Protein AF-A0A3M0IV70-F1 (afdb_monomer_lite)

pLDDT: mean 71.01, std 16.96, range [32.84, 95.19]

Organism: NCBI:txid333673

Structure (mmCIF, N/CA/C/O backbone):
data_AF-A0A3M0IV70-F1
#
_entry.id   AF-A0A3M0IV70-F1
#
loop_
_atom_site.group_PDB
_atom_site.id
_atom_site.type_symbol
_atom_site.label_atom_id
_atom_site.label_alt_id
_atom_site.label_comp_id
_atom_site.label_asym_id
_atom_site.label_entity_id
_atom_site.label_seq_id
_atom_site.pdbx_PDB_ins_code
_atom_site.Cartn_x
_atom_site.Cartn_y
_atom_site.Cartn_z
_atom_site.occupancy
_atom_site.B_iso_or_equiv
_atom_site.auth_seq_id
_atom_site.auth_comp_id
_atom_site.auth_asym_id
_atom_site.auth_atom_id
_atom_site.pdbx_PDB_model_num
ATOM 1 N N . MET A 1 1 ? 8.607 10.324 28.808 1.00 65.94 1 MET A N 1
ATOM 2 C CA . MET A 1 1 ? 7.235 10.851 28.638 1.00 65.94 1 MET A CA 1
ATOM 3 C C . MET A 1 1 ? 7.174 12.005 27.648 1.00 65.94 1 MET A C 1
ATOM 5 O O . MET A 1 1 ? 6.382 11.914 26.729 1.00 65.94 1 MET A O 1
ATOM 9 N N . GLU A 1 2 ? 8.006 13.044 27.761 1.00 56.75 2 GLU A N 1
ATOM 10 C CA . GLU A 1 2 ? 7.911 14.242 26.902 1.00 56.75 2 GLU A CA 1
ATOM 11 C C . GLU A 1 2 ? 7.963 13.966 25.382 1.00 56.75 2 GLU A C 1
ATOM 13 O O . GLU A 1 2 ? 7.138 14.488 24.640 1.00 56.75 2 GLU A O 1
ATOM 18 N N . ALA A 1 3 ? 8.868 13.098 24.915 1.00 62.06 3 ALA A N 1
ATOM 19 C CA . ALA A 1 3 ? 8.944 12.717 23.499 1.00 62.06 3 ALA A CA 1
ATOM 20 C C . ALA A 1 3 ? 7.666 12.007 23.009 1.00 62.06 3 ALA A C 1
ATOM 22 O O . ALA A 1 3 ? 7.106 12.380 21.984 1.00 62.06 3 ALA A O 1
ATOM 23 N N . LEU A 1 4 ? 7.145 11.053 23.788 1.00 63.34 4 LEU A N 1
ATOM 24 C CA . LEU A 1 4 ? 5.886 10.359 23.484 1.00 63.34 4 LEU A CA 1
ATOM 25 C C . LEU A 1 4 ? 4.697 11.325 23.460 1.00 63.34 4 LEU A C 1
ATOM 27 O O . LEU A 1 4 ? 3.823 11.215 22.610 1.00 63.34 4 LEU A O 1
ATOM 31 N N . MET A 1 5 ? 4.693 12.321 24.346 1.00 65.88 5 MET A N 1
ATOM 32 C CA . MET A 1 5 ? 3.666 13.362 24.376 1.00 65.88 5 MET A CA 1
ATOM 33 C C . MET A 1 5 ? 3.702 14.255 23.131 1.00 65.88 5 MET A C 1
ATOM 35 O O . MET A 1 5 ? 2.645 14.633 22.628 1.00 65.88 5 MET A O 1
ATOM 39 N N . LYS A 1 6 ? 4.897 14.577 22.614 1.00 65.00 6 LYS A N 1
ATOM 40 C CA . LYS A 1 6 ? 5.058 15.313 21.348 1.00 65.00 6 LYS A CA 1
ATOM 41 C C . LYS A 1 6 ? 4.521 14.500 20.169 1.00 65.00 6 LYS A C 1
ATOM 43 O O . LYS A 1 6 ? 3.737 15.040 19.393 1.00 65.00 6 LYS A O 1
ATOM 48 N N . VAL A 1 7 ? 4.850 13.207 20.107 1.00 63.78 7 VAL A N 1
ATOM 49 C CA . VAL A 1 7 ? 4.348 12.277 19.079 1.00 63.78 7 VAL A CA 1
ATOM 50 C C . VAL A 1 7 ? 2.818 12.185 19.117 1.00 63.78 7 VAL A C 1
ATOM 52 O O . VAL A 1 7 ? 2.157 12.411 18.109 1.00 63.78 7 VAL A O 1
ATOM 55 N N . VAL A 1 8 ? 2.226 11.956 20.292 1.00 66.00 8 VAL A N 1
ATOM 56 C CA . VAL A 1 8 ? 0.761 11.862 20.450 1.00 66.00 8 VAL A CA 1
ATOM 57 C C . VAL A 1 8 ? 0.064 13.181 20.103 1.00 66.00 8 VAL A C 1
ATOM 59 O O . VAL A 1 8 ? -0.994 13.173 19.478 1.00 66.00 8 VAL A O 1
ATOM 62 N N . SER A 1 9 ? 0.661 14.322 20.458 1.00 64.81 9 SER A N 1
ATOM 63 C CA . SER A 1 9 ? 0.144 15.654 20.111 1.00 64.81 9 SER A CA 1
ATOM 64 C C . SER A 1 9 ? 0.163 15.915 18.601 1.00 64.81 9 SER A C 1
ATOM 66 O O . SER A 1 9 ? -0.796 16.467 18.058 1.00 64.81 9 SER A O 1
ATOM 68 N N . GLN A 1 10 ? 1.221 15.488 17.904 1.00 63.00 10 GLN A N 1
ATOM 69 C CA . GLN A 1 10 ? 1.285 15.565 16.443 1.00 63.00 10 GLN A CA 1
ATOM 70 C C . GLN A 1 10 ? 0.217 14.680 15.792 1.00 63.00 10 GLN A C 1
ATOM 72 O O . GLN A 1 10 ? -0.508 15.157 14.920 1.00 63.00 10 GLN A O 1
ATOM 77 N N . ILE A 1 11 ? 0.032 13.450 16.282 1.00 62.12 11 ILE A N 1
ATOM 78 C CA . ILE A 1 11 ? -0.997 12.540 15.759 1.00 62.12 11 ILE A CA 1
ATOM 79 C C . ILE A 1 11 ? -2.409 13.101 16.001 1.00 62.12 11 ILE A C 1
ATOM 81 O O . ILE A 1 11 ? -3.235 13.079 15.093 1.00 62.12 11 ILE A O 1
ATOM 85 N N . HIS A 1 12 ? -2.683 13.682 17.176 1.00 62.91 12 HIS A N 1
ATOM 86 C CA . HIS A 1 12 ? -3.961 14.350 17.458 1.00 62.91 12 HIS A CA 1
ATOM 87 C C . HIS A 1 12 ? -4.268 15.466 16.449 1.00 62.91 12 HIS A C 1
ATOM 89 O O . HIS A 1 12 ? -5.371 15.517 15.907 1.00 62.91 12 HIS A O 1
ATOM 95 N N . LYS A 1 13 ? -3.291 16.342 16.175 1.00 64.00 13 LYS A N 1
ATOM 96 C CA . LYS A 1 13 ? -3.456 17.452 15.222 1.00 64.00 13 LYS A CA 1
ATOM 97 C C . LYS A 1 13 ? -3.674 16.973 13.790 1.00 64.00 13 LYS A C 1
ATOM 99 O O . LYS A 1 13 ? -4.436 17.596 13.062 1.00 64.00 13 LYS A O 1
ATOM 104 N N . GLN A 1 14 ? -2.995 15.901 13.395 1.00 54.50 14 GLN A N 1
ATOM 105 C CA . GLN A 1 14 ? -2.987 15.425 12.014 1.00 54.50 14 GLN A CA 1
ATOM 106 C C . GLN A 1 14 ? -4.174 14.507 11.687 1.00 54.50 14 GLN A C 1
ATOM 108 O O . GLN A 1 14 ? -4.642 14.511 10.555 1.00 54.50 14 GLN A O 1
ATOM 113 N N . TRP A 1 15 ? -4.692 13.770 12.674 1.00 56.41 15 TRP A N 1
ATOM 114 C CA . TRP A 1 15 ? -5.726 12.744 12.472 1.00 56.41 15 TRP A CA 1
ATOM 115 C C . TRP A 1 15 ? -7.037 13.018 13.224 1.00 56.41 15 TRP A C 1
ATOM 117 O O . TRP A 1 15 ? -7.965 12.217 13.157 1.00 56.41 15 TRP A O 1
ATOM 127 N N . GLY A 1 16 ? -7.131 14.124 13.971 1.00 59.44 16 GLY A N 1
ATOM 128 C CA . GLY A 1 16 ? -8.357 14.537 14.668 1.00 59.44 16 GLY A CA 1
ATOM 129 C C . GLY A 1 16 ? -8.792 13.627 15.828 1.00 59.44 16 GLY A C 1
ATOM 130 O O . GLY A 1 16 ? -9.898 13.776 16.343 1.00 59.44 16 GLY A O 1
ATOM 131 N N . ILE A 1 17 ? -7.949 12.686 16.265 1.00 63.03 17 ILE A N 1
ATOM 132 C CA . ILE A 1 17 ? -8.278 11.718 17.325 1.00 63.03 17 ILE A CA 1
ATOM 133 C C . ILE A 1 17 ? -8.229 12.411 18.688 1.00 63.03 17 ILE A C 1
ATOM 135 O O . ILE A 1 17 ? -7.139 12.756 19.130 1.00 63.03 17 ILE A O 1
ATOM 139 N N . ASP A 1 18 ? -9.359 12.596 19.381 1.00 64.62 18 ASP A N 1
ATOM 140 C CA . ASP A 1 18 ? -9.462 13.260 20.700 1.00 64.62 18 ASP A CA 1
ATOM 141 C C . ASP A 1 18 ? -8.724 12.500 21.827 1.00 64.62 18 ASP A C 1
ATOM 143 O O . ASP A 1 18 ? -9.334 11.876 22.698 1.00 64.62 18 ASP A O 1
ATOM 147 N N . CYS A 1 19 ? -7.393 12.546 21.835 1.00 68.25 19 CYS A N 1
ATOM 148 C CA . CYS A 1 19 ? -6.540 12.033 22.900 1.00 68.25 19 CYS A CA 1
ATOM 149 C C . CYS A 1 19 ? -5.835 13.204 23.590 1.00 68.25 19 CYS A C 1
ATOM 151 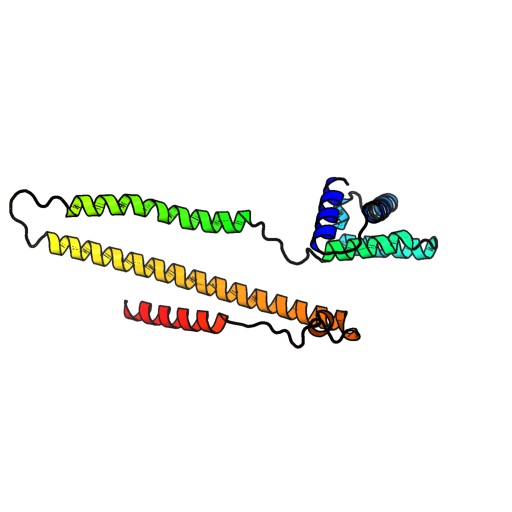O O . CYS A 1 19 ? -4.818 13.715 23.118 1.00 68.25 19 CYS A O 1
ATOM 153 N N . LYS A 1 20 ? -6.369 13.645 24.736 1.00 73.81 20 LYS A N 1
ATOM 154 C CA . LYS A 1 20 ? -5.772 14.748 25.496 1.00 73.81 20 LYS A CA 1
ATOM 155 C C . LYS A 1 20 ? -4.476 14.289 26.159 1.00 73.81 20 LYS A C 1
ATOM 157 O O . LYS A 1 20 ? -4.385 13.187 26.693 1.00 73.81 20 LYS A O 1
ATOM 162 N N . ALA A 1 21 ? -3.503 15.193 26.238 1.00 71.94 21 ALA A N 1
ATOM 163 C CA . ALA A 1 21 ? -2.238 15.005 26.953 1.00 71.94 21 ALA A CA 1
ATOM 164 C C . ALA A 1 21 ? -2.421 14.425 28.377 1.00 71.94 21 ALA A C 1
ATOM 166 O O . ALA A 1 21 ? -1.695 13.528 28.816 1.00 71.94 21 ALA A O 1
ATOM 167 N N . LYS A 1 22 ? -3.440 14.919 29.087 1.00 77.62 22 LYS A N 1
ATOM 168 C CA . LYS A 1 22 ? -3.807 14.462 30.430 1.00 77.62 22 LYS A CA 1
ATOM 169 C C . LYS A 1 22 ? -4.288 13.008 30.439 1.00 77.62 22 LYS A C 1
ATOM 171 O O . LYS A 1 22 ? -3.911 12.266 31.338 1.00 77.62 22 LYS A O 1
ATOM 176 N N . ASP A 1 23 ? -5.067 12.607 29.437 1.00 75.12 23 ASP A N 1
ATOM 177 C CA . ASP A 1 23 ? -5.604 11.249 29.308 1.00 75.12 23 ASP A CA 1
ATOM 178 C C . ASP A 1 23 ? -4.471 10.251 29.026 1.00 75.12 23 ASP A C 1
ATOM 180 O O . ASP A 1 23 ? -4.408 9.200 29.668 1.00 75.12 23 ASP A O 1
ATOM 184 N N . PHE A 1 24 ? -3.521 10.631 28.161 1.00 77.75 24 PHE A N 1
ATOM 185 C CA . PHE A 1 24 ? -2.316 9.846 27.880 1.00 77.75 24 PHE A CA 1
ATOM 186 C C . PHE A 1 24 ? -1.455 9.649 29.131 1.00 77.75 24 PHE A C 1
ATOM 188 O O . PHE A 1 24 ? -1.117 8.527 29.506 1.00 77.75 24 PHE A O 1
ATOM 195 N N . THR A 1 25 ? -1.137 10.749 29.816 1.00 80.56 25 THR A N 1
ATOM 196 C CA . THR A 1 25 ? -0.286 10.716 31.014 1.00 80.56 25 THR A CA 1
ATOM 197 C C . THR A 1 25 ? -0.923 9.880 32.115 1.00 80.56 25 THR A C 1
ATOM 199 O O . THR A 1 25 ? -0.235 9.094 32.765 1.00 80.56 25 THR A O 1
ATOM 202 N N . LEU A 1 26 ? -2.237 10.011 32.297 1.00 82.56 26 LEU A N 1
ATOM 203 C CA . LEU A 1 26 ? -2.983 9.284 33.313 1.00 82.56 26 LEU A CA 1
ATOM 204 C C . LEU A 1 26 ? -2.940 7.766 33.080 1.00 82.56 26 LEU A C 1
ATOM 206 O O . LEU A 1 26 ? -2.650 7.024 34.015 1.00 82.56 26 LEU A O 1
ATOM 210 N N . ALA A 1 27 ? -3.183 7.305 31.849 1.00 84.25 27 ALA A N 1
ATOM 211 C CA . ALA A 1 27 ? -3.180 5.877 31.532 1.00 84.25 27 ALA A CA 1
ATOM 212 C C . ALA A 1 27 ? -1.771 5.264 31.610 1.00 84.25 27 ALA A C 1
ATOM 214 O O . ALA A 1 27 ? -1.587 4.231 32.250 1.00 84.25 27 ALA A O 1
ATOM 215 N N . VAL A 1 28 ? -0.758 5.924 31.036 1.00 83.12 28 VAL A N 1
ATOM 216 C CA . VAL A 1 28 ? 0.623 5.405 31.025 1.00 83.12 28 VAL A CA 1
ATOM 217 C C . VAL A 1 28 ? 1.227 5.380 32.430 1.00 83.12 28 VAL A C 1
ATOM 219 O O . VAL A 1 28 ? 1.882 4.410 32.805 1.00 83.12 28 VAL A O 1
ATOM 222 N N . THR A 1 29 ? 0.961 6.403 33.247 1.00 85.44 29 THR A N 1
ATOM 223 C CA . THR A 1 29 ? 1.399 6.406 34.654 1.00 85.44 29 THR A CA 1
ATOM 224 C C . THR A 1 29 ? 0.757 5.261 35.427 1.00 85.44 29 THR A C 1
ATOM 226 O O . THR A 1 29 ? 1.409 4.643 36.267 1.00 85.44 29 THR A O 1
ATOM 229 N N . ARG A 1 30 ? -0.509 4.943 35.134 1.00 85.69 30 ARG A N 1
ATOM 230 C CA . ARG A 1 30 ? -1.185 3.834 35.800 1.00 85.69 30 ARG A CA 1
ATOM 231 C C . ARG A 1 30 ? -0.609 2.478 35.402 1.00 85.69 30 ARG A C 1
ATOM 233 O O . ARG A 1 30 ? -0.386 1.650 36.276 1.00 85.69 30 ARG A O 1
ATOM 240 N N . LEU A 1 31 ? -0.298 2.276 34.125 1.00 86.88 31 LEU A N 1
ATOM 241 C CA . LEU A 1 31 ? 0.332 1.043 33.639 1.00 86.88 31 LEU A CA 1
ATOM 242 C C . LEU A 1 31 ? 1.718 0.802 34.258 1.00 86.88 31 LEU A C 1
ATOM 244 O O . LEU A 1 31 ? 2.031 -0.332 34.617 1.00 86.88 31 LEU A O 1
ATOM 248 N N . LEU A 1 32 ? 2.503 1.867 34.465 1.00 85.94 32 LEU A N 1
ATOM 249 C CA . LEU A 1 32 ? 3.766 1.800 35.212 1.00 85.94 32 LEU A CA 1
ATOM 250 C C . LEU A 1 32 ? 3.543 1.390 36.677 1.00 85.94 32 LEU A C 1
ATOM 252 O O . LEU A 1 32 ? 4.279 0.567 37.214 1.00 85.94 32 LEU A O 1
ATOM 256 N N . GLN A 1 33 ? 2.514 1.935 37.335 1.00 87.44 33 GLN A N 1
ATOM 257 C CA . 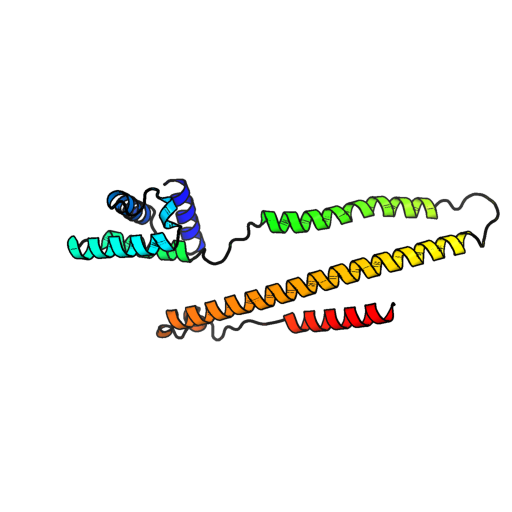GLN A 1 33 ? 2.181 1.573 38.722 1.00 87.44 33 GLN A CA 1
ATOM 258 C C . GLN A 1 33 ? 1.722 0.118 38.858 1.00 87.44 33 GLN A C 1
ATOM 260 O O . GLN A 1 33 ? 2.039 -0.528 39.855 1.00 87.44 33 GLN A O 1
ATOM 265 N N . LEU A 1 34 ? 0.990 -0.392 37.864 1.00 86.19 34 LEU A N 1
ATOM 266 C CA . LEU A 1 34 ? 0.573 -1.793 37.790 1.00 86.19 34 LEU A CA 1
ATOM 267 C C . LEU A 1 34 ? 1.721 -2.735 37.386 1.00 86.19 34 LEU A C 1
ATOM 269 O O . LEU A 1 34 ? 1.520 -3.945 37.382 1.00 86.19 34 LEU A O 1
ATOM 273 N N . LYS A 1 35 ? 2.909 -2.196 37.065 1.00 87.25 35 LYS A N 1
ATOM 274 C CA . LYS A 1 35 ? 4.085 -2.939 36.582 1.00 87.25 35 LYS A CA 1
ATOM 275 C C . LYS A 1 35 ? 3.805 -3.798 35.343 1.00 87.25 35 LYS A C 1
ATOM 277 O O . LYS A 1 35 ? 4.402 -4.852 35.168 1.00 87.25 35 LYS A O 1
ATOM 282 N N . VAL A 1 36 ? 2.880 -3.350 34.494 1.00 86.62 36 VAL A N 1
ATOM 283 C CA . VAL A 1 36 ? 2.592 -4.001 33.202 1.00 86.62 36 VAL A CA 1
ATOM 284 C C . VAL A 1 36 ? 3.603 -3.559 32.144 1.00 86.62 36 VAL A C 1
ATOM 286 O O . VAL A 1 36 ? 3.891 -4.288 31.204 1.00 86.62 36 VAL A O 1
ATOM 289 N N . ILE A 1 37 ? 4.143 -2.354 32.315 1.00 85.62 37 ILE A N 1
ATOM 290 C CA . ILE A 1 37 ? 5.223 -1.791 31.510 1.00 85.62 37 ILE A CA 1
ATOM 291 C C . ILE A 1 37 ? 6.313 -1.279 32.445 1.00 85.62 37 ILE A C 1
ATOM 293 O O . ILE A 1 37 ? 6.001 -0.746 33.515 1.00 85.62 37 ILE A O 1
ATOM 297 N N . ASP A 1 38 ? 7.569 -1.382 32.025 1.00 80.94 38 ASP A N 1
ATOM 298 C CA . ASP A 1 38 ? 8.713 -0.842 32.767 1.00 80.94 38 ASP A CA 1
ATOM 299 C C . ASP A 1 38 ? 9.058 0.568 32.284 1.00 80.94 38 ASP A C 1
ATOM 301 O O . ASP A 1 38 ? 9.513 1.433 33.041 1.00 80.94 38 ASP A O 1
ATOM 305 N N . ARG A 1 39 ? 8.812 0.830 30.999 1.00 76.94 39 ARG A N 1
ATOM 306 C CA . ARG A 1 39 ? 9.062 2.107 30.346 1.00 76.94 39 ARG A CA 1
ATOM 307 C C . ARG A 1 39 ? 7.815 2.544 29.579 1.00 76.94 39 ARG A C 1
ATOM 309 O O . ARG A 1 39 ? 7.172 1.747 28.906 1.00 76.94 39 ARG A O 1
ATOM 316 N N . PRO A 1 40 ? 7.506 3.852 29.553 1.00 74.88 40 PRO A N 1
ATOM 317 C CA . PRO A 1 40 ? 6.410 4.393 28.749 1.00 74.88 40 PRO A CA 1
ATOM 318 C C . PRO A 1 40 ? 6.421 4.011 27.265 1.00 74.88 40 PRO A C 1
ATOM 320 O O . PRO A 1 40 ? 5.383 4.083 26.626 1.00 74.88 40 PRO A O 1
ATOM 323 N N . VAL A 1 41 ? 7.591 3.688 26.703 1.00 74.50 41 VAL A N 1
ATOM 324 C CA . VAL A 1 41 ? 7.754 3.326 25.287 1.00 74.50 41 VAL A CA 1
ATOM 325 C C . VAL A 1 41 ? 7.273 1.905 24.991 1.00 74.50 41 VAL A C 1
ATOM 327 O O . VAL A 1 41 ? 6.931 1.608 23.852 1.00 74.50 41 VAL A O 1
ATOM 330 N N . ASP A 1 42 ? 7.167 1.052 26.009 1.00 75.19 42 ASP A N 1
ATOM 331 C CA . ASP A 1 42 ? 6.809 -0.359 25.854 1.00 75.19 42 ASP A CA 1
ATOM 332 C C . ASP A 1 42 ? 5.375 -0.524 25.324 1.00 75.19 42 ASP A C 1
ATOM 334 O O . ASP A 1 42 ? 5.067 -1.492 24.637 1.00 75.19 42 ASP A O 1
ATOM 338 N N . ILE A 1 43 ? 4.518 0.488 25.522 1.00 75.69 43 ILE A N 1
ATOM 339 C CA . ILE A 1 43 ? 3.162 0.554 24.949 1.00 75.69 43 ILE A CA 1
ATOM 340 C C . ILE A 1 43 ? 3.158 0.516 23.414 1.00 75.69 43 ILE A C 1
ATOM 342 O O . ILE A 1 43 ? 2.122 0.270 22.800 1.00 75.69 43 ILE A O 1
ATOM 346 N N . LEU A 1 44 ? 4.291 0.804 22.768 1.00 70.81 44 LEU A N 1
ATOM 347 C CA . LEU A 1 44 ? 4.410 0.726 21.317 1.00 70.81 44 LEU A CA 1
ATOM 348 C C . LEU A 1 44 ? 4.474 -0.724 20.826 1.00 70.81 44 LEU A C 1
ATOM 350 O O . LEU A 1 44 ? 4.140 -0.953 19.666 1.00 70.81 44 LEU A O 1
ATOM 354 N N . HIS A 1 45 ? 4.827 -1.692 21.674 1.00 70.81 45 HIS A N 1
ATOM 355 C CA . HIS A 1 45 ? 4.934 -3.092 21.277 1.00 70.81 45 HIS A CA 1
ATOM 356 C C . HIS A 1 45 ? 3.550 -3.771 21.256 1.00 70.81 45 HIS A C 1
ATOM 358 O O . HIS A 1 45 ? 2.868 -3.749 22.283 1.00 70.81 45 HIS A O 1
ATOM 364 N N . PRO A 1 46 ? 3.119 -4.393 20.140 1.00 69.19 46 PRO A N 1
ATOM 365 C CA . PRO A 1 46 ? 1.795 -5.016 20.022 1.00 69.19 46 PRO A CA 1
ATOM 366 C C . PRO A 1 46 ? 1.475 -6.001 21.155 1.00 69.19 46 PRO A C 1
ATOM 368 O O . PRO A 1 46 ? 0.458 -5.845 21.825 1.00 69.19 46 PRO A O 1
ATOM 371 N N . ASP A 1 47 ? 2.403 -6.911 21.461 1.00 70.38 47 ASP A N 1
ATOM 372 C CA . ASP A 1 47 ? 2.221 -7.931 22.508 1.00 70.38 47 ASP A CA 1
ATOM 373 C C . ASP A 1 47 ? 2.031 -7.341 23.917 1.00 70.38 47 ASP A C 1
ATOM 375 O O . ASP A 1 47 ? 1.386 -7.940 24.779 1.00 70.38 47 ASP A O 1
ATOM 379 N N . ILE A 1 48 ? 2.578 -6.146 24.159 1.00 76.56 48 ILE A N 1
ATOM 380 C CA . ILE A 1 48 ? 2.471 -5.436 25.439 1.00 76.56 48 ILE A CA 1
ATOM 381 C C . ILE A 1 48 ? 1.146 -4.664 25.506 1.00 76.56 48 ILE A C 1
ATOM 383 O O . ILE A 1 48 ? 0.572 -4.513 26.587 1.00 76.56 48 ILE A O 1
ATOM 387 N N . ARG A 1 49 ? 0.595 -4.217 24.368 1.00 79.75 49 ARG A N 1
ATOM 388 C CA 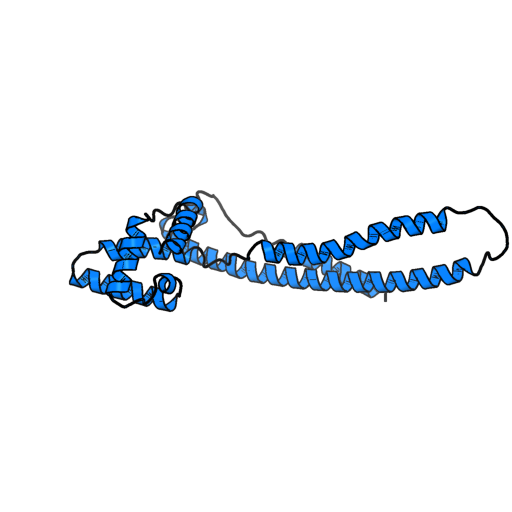. ARG A 1 49 ? -0.685 -3.486 24.325 1.00 79.75 49 ARG A CA 1
ATOM 389 C C . ARG A 1 49 ? -1.856 -4.347 24.782 1.00 79.75 49 ARG A C 1
ATOM 391 O O . ARG A 1 49 ? -2.726 -3.850 25.502 1.00 79.75 49 ARG A O 1
ATOM 398 N N . ASP A 1 50 ? -1.869 -5.622 24.415 1.00 81.69 50 ASP A N 1
ATOM 399 C CA . ASP A 1 50 ? -2.920 -6.551 24.841 1.00 81.69 50 ASP A CA 1
ATOM 400 C C . ASP A 1 50 ? -2.863 -6.793 26.352 1.00 81.69 50 ASP A C 1
ATOM 402 O O . ASP A 1 50 ? -3.890 -6.746 27.038 1.00 81.69 50 ASP A O 1
ATOM 406 N N . GLN A 1 51 ? -1.653 -6.928 26.902 1.00 83.62 51 GLN A N 1
ATOM 407 C CA . GLN A 1 51 ? -1.432 -7.050 28.346 1.00 83.62 51 GLN A CA 1
ATOM 408 C C . GLN A 1 51 ? -1.877 -5.787 29.098 1.00 83.62 51 GLN A C 1
ATOM 410 O O . GLN A 1 51 ? -2.584 -5.883 30.102 1.00 83.62 51 GLN A O 1
ATOM 415 N N . CYS A 1 52 ? -1.552 -4.601 28.575 1.00 85.00 52 CYS A N 1
ATOM 416 C CA . CYS A 1 52 ? -2.023 -3.319 29.108 1.00 85.00 52 CYS A CA 1
ATOM 417 C C . CYS A 1 52 ? -3.555 -3.219 29.108 1.00 85.00 52 CYS A C 1
ATOM 419 O O . CYS A 1 52 ? -4.152 -2.785 30.095 1.00 85.00 52 CYS A O 1
ATOM 421 N N . THR A 1 53 ? -4.196 -3.642 28.015 1.00 86.50 53 THR A N 1
ATOM 422 C CA . THR A 1 53 ? -5.660 -3.622 27.877 1.00 86.50 53 THR A CA 1
ATOM 423 C C . THR A 1 53 ? -6.315 -4.524 28.915 1.00 86.50 53 THR A C 1
ATOM 425 O O . THR A 1 53 ? -7.247 -4.101 29.603 1.00 86.50 53 THR A O 1
ATOM 428 N N . LYS A 1 54 ? -5.792 -5.744 29.071 1.00 87.44 54 LYS A N 1
ATOM 429 C CA . LYS A 1 54 ? -6.282 -6.717 30.047 1.00 87.44 54 LYS A CA 1
ATOM 430 C C . LYS A 1 54 ? -6.136 -6.207 31.482 1.00 87.44 54 LYS A C 1
ATOM 432 O O . LYS A 1 54 ? -7.116 -6.198 32.222 1.00 87.44 54 LYS A O 1
ATOM 437 N N . ALA A 1 55 ? -4.959 -5.701 31.846 1.00 86.38 55 ALA A N 1
ATOM 438 C CA . ALA A 1 55 ? -4.695 -5.204 33.194 1.00 86.38 55 ALA A CA 1
ATOM 439 C C . ALA A 1 55 ? -5.599 -4.019 33.577 1.00 86.38 55 ALA A C 1
ATOM 441 O O . ALA A 1 55 ? -6.132 -3.967 34.685 1.00 86.38 55 ALA A O 1
ATOM 442 N N . LEU A 1 56 ? -5.833 -3.082 32.652 1.00 85.69 56 LEU A N 1
ATOM 443 C CA . LEU A 1 56 ? -6.729 -1.946 32.898 1.00 85.69 56 LEU A CA 1
ATOM 444 C C . LEU A 1 56 ? -8.210 -2.351 32.930 1.00 85.69 56 LEU A C 1
ATOM 446 O O . LEU A 1 56 ? -9.007 -1.704 33.618 1.00 85.69 56 LEU A O 1
ATOM 450 N N . ALA A 1 57 ? -8.597 -3.410 32.215 1.00 86.19 57 ALA A N 1
ATOM 451 C CA . ALA A 1 57 ? -9.941 -3.974 32.299 1.00 86.19 57 ALA A CA 1
ATOM 452 C C . ALA A 1 57 ? -10.178 -4.646 33.661 1.00 86.19 57 ALA A C 1
ATOM 454 O O . ALA A 1 57 ? -11.184 -4.358 34.310 1.00 86.19 57 ALA A O 1
ATOM 455 N N . GLU A 1 58 ? -9.232 -5.456 34.140 1.00 85.56 58 GLU A N 1
ATOM 456 C CA . GLU A 1 58 ? -9.279 -6.093 35.467 1.00 85.56 58 GLU A CA 1
ATOM 457 C C . GLU A 1 58 ? -9.280 -5.055 36.605 1.00 85.56 58 GLU A C 1
ATOM 459 O O . GLU A 1 58 ? -10.044 -5.160 37.571 1.00 85.56 58 GLU A O 1
ATOM 464 N N . GLU A 1 59 ? -8.496 -3.982 36.467 1.00 83.62 59 GLU A N 1
ATOM 465 C CA . GLU A 1 59 ? -8.533 -2.854 37.399 1.00 83.62 59 GLU A CA 1
ATOM 466 C C . GLU A 1 59 ? -9.901 -2.149 37.389 1.00 83.62 59 GLU A C 1
ATOM 468 O O . GLU A 1 59 ? -10.424 -1.763 38.435 1.00 83.62 59 GLU A O 1
ATOM 473 N N . THR A 1 60 ? -10.514 -1.985 36.215 1.00 85.38 60 THR A N 1
ATOM 474 C CA . THR A 1 60 ? -11.842 -1.364 36.099 1.00 85.38 60 THR A CA 1
ATOM 475 C C . THR A 1 60 ? -12.909 -2.219 36.778 1.00 85.38 60 THR A C 1
ATOM 477 O O . THR A 1 60 ? -13.765 -1.678 37.478 1.00 85.38 60 THR A O 1
ATOM 480 N N . MET A 1 61 ? -12.834 -3.544 36.624 1.00 77.31 61 MET A N 1
ATOM 481 C CA . MET A 1 61 ? -13.755 -4.476 37.279 1.00 77.31 61 MET A CA 1
ATOM 482 C C . MET A 1 61 ? -13.594 -4.494 38.806 1.00 77.31 61 MET A C 1
ATOM 484 O O . MET A 1 61 ? -14.580 -4.680 39.511 1.00 77.31 61 MET A O 1
ATOM 488 N N . SER A 1 62 ? -12.384 -4.267 39.329 1.00 75.38 62 SER A N 1
ATOM 489 C CA . SER A 1 62 ? -12.112 -4.279 40.777 1.00 75.38 62 SER A CA 1
ATOM 490 C C . SER A 1 62 ? -12.328 -2.930 41.471 1.00 75.38 62 SER A C 1
ATOM 492 O O . SER A 1 62 ? -12.796 -2.890 42.605 1.00 75.38 62 SER A O 1
ATOM 494 N N . SER A 1 63 ? -12.001 -1.817 40.810 1.00 74.81 63 SER A N 1
ATOM 495 C CA . SER A 1 63 ? -12.060 -0.465 41.392 1.00 74.81 63 SER A CA 1
ATOM 496 C C . SER A 1 63 ? -13.301 0.342 40.992 1.00 74.81 63 SER A C 1
ATOM 498 O O . SER A 1 63 ? -13.541 1.413 41.550 1.00 74.81 63 SER A O 1
ATOM 500 N N . GLY A 1 64 ? -14.062 -0.118 39.990 1.00 70.69 64 GLY A N 1
ATOM 501 C CA . GLY A 1 64 ? -15.193 0.611 39.402 1.00 70.69 64 GLY A CA 1
ATOM 502 C C . GLY A 1 64 ? -14.795 1.855 38.593 1.00 70.69 64 GLY A C 1
ATOM 503 O O . GLY A 1 64 ? -15.658 2.596 38.119 1.00 70.69 64 GLY A O 1
ATOM 504 N N . LEU A 1 65 ? -13.494 2.117 38.417 1.00 68.25 65 LEU A N 1
ATOM 505 C CA . LEU A 1 65 ? -12.981 3.367 37.863 1.00 68.25 65 LEU A CA 1
ATOM 506 C C . LEU A 1 65 ? -12.539 3.220 36.397 1.00 68.25 65 LEU A C 1
ATOM 508 O O . LEU A 1 65 ? -11.352 3.173 36.083 1.00 68.25 65 LEU A O 1
ATOM 512 N N . GLY A 1 66 ? -13.494 3.250 35.465 1.00 76.94 66 GLY A N 1
ATOM 513 C CA . GLY A 1 66 ? -13.244 3.047 34.024 1.00 76.94 66 GLY A CA 1
ATOM 514 C C . GLY A 1 66 ? -12.486 4.165 33.289 1.00 76.94 66 GLY A C 1
ATOM 515 O O . GLY A 1 66 ? -12.314 4.105 32.070 1.00 76.94 66 GLY A O 1
ATOM 516 N N . LYS A 1 67 ? -12.027 5.208 33.995 1.00 81.62 67 LYS A N 1
ATOM 517 C CA . LYS A 1 67 ? -11.349 6.361 33.377 1.00 81.62 67 LYS A CA 1
ATOM 518 C C . LYS A 1 67 ? -10.035 5.964 32.694 1.00 81.62 67 LYS A C 1
ATOM 520 O O . LYS A 1 67 ? -9.737 6.478 31.623 1.00 81.62 67 LYS A O 1
ATOM 525 N N . HIS A 1 68 ? -9.275 5.035 33.281 1.00 82.31 68 HIS A N 1
ATOM 526 C CA . HIS A 1 68 ? -7.987 4.600 32.732 1.00 82.31 68 HIS A CA 1
ATOM 527 C C . HIS A 1 68 ? -8.172 3.762 31.469 1.00 82.31 68 HIS A C 1
ATOM 529 O O . HIS A 1 68 ? -7.485 4.000 30.482 1.00 82.31 68 HIS A O 1
ATOM 535 N N . LEU A 1 69 ? -9.156 2.859 31.471 1.00 82.69 69 LEU A N 1
ATOM 536 C CA . LEU A 1 69 ? -9.493 2.034 30.315 1.00 82.69 69 LEU A CA 1
ATOM 537 C C . LEU A 1 69 ? -10.020 2.879 29.146 1.00 82.69 69 LEU A C 1
ATOM 539 O O . LEU A 1 69 ? -9.609 2.685 28.004 1.00 82.69 69 LEU A O 1
ATOM 543 N N . LYS A 1 70 ? -10.874 3.873 29.426 1.00 82.19 70 LYS A N 1
ATOM 544 C CA . LYS A 1 70 ? -11.372 4.802 28.400 1.00 82.19 70 LYS A CA 1
ATOM 545 C C . LYS A 1 70 ? -10.243 5.626 27.776 1.00 82.19 70 LYS A C 1
ATOM 547 O O . LYS A 1 70 ? -10.206 5.785 26.558 1.00 82.19 70 LYS A O 1
ATOM 552 N N . SER A 1 71 ? -9.321 6.131 28.597 1.00 82.44 71 SER A N 1
ATOM 553 C CA . SER A 1 71 ? -8.131 6.832 28.106 1.00 82.44 71 SER A CA 1
ATOM 554 C C . SER A 1 71 ? -7.224 5.903 27.303 1.00 82.44 71 SER A C 1
ATOM 556 O O . SER A 1 71 ? -6.775 6.281 26.228 1.00 82.44 71 SER A O 1
ATOM 558 N N . TRP A 1 72 ? -7.011 4.671 27.767 1.00 84.94 72 TRP A N 1
ATOM 559 C CA . TRP A 1 72 ? -6.217 3.669 27.061 1.00 84.94 72 TRP A CA 1
ATOM 560 C C . TRP A 1 72 ? -6.790 3.316 25.686 1.00 84.94 72 TRP A C 1
ATOM 562 O O . TRP A 1 72 ? -6.042 3.290 24.716 1.00 84.94 72 TRP A O 1
ATOM 572 N N . GLY A 1 73 ? -8.111 3.165 25.555 1.00 80.94 73 GLY A N 1
ATOM 573 C CA . GLY A 1 73 ? -8.752 2.928 24.257 1.00 80.94 73 GLY A CA 1
ATOM 574 C C . GLY A 1 73 ? -8.452 4.025 23.225 1.00 80.94 73 GLY A C 1
ATOM 575 O O . GLY A 1 73 ? -8.170 3.723 22.067 1.00 80.94 73 GLY A O 1
ATOM 576 N N . LYS A 1 74 ? -8.419 5.296 23.651 1.00 78.06 74 LYS A N 1
ATOM 577 C CA . LYS A 1 74 ? -8.024 6.427 22.789 1.00 78.06 74 LYS A CA 1
ATOM 578 C C . LYS A 1 74 ? -6.547 6.358 22.383 1.00 78.06 74 LYS A C 1
ATOM 580 O O . LYS A 1 74 ? -6.210 6.658 21.243 1.00 78.06 74 LYS A O 1
ATOM 585 N N . ILE A 1 75 ? -5.670 5.941 23.297 1.00 76.00 75 ILE A N 1
ATOM 586 C CA . ILE A 1 75 ? -4.235 5.761 23.025 1.00 76.00 75 ILE A CA 1
ATOM 587 C C . ILE A 1 75 ? -4.024 4.624 22.029 1.00 76.00 75 ILE A C 1
ATOM 589 O O . ILE A 1 75 ? -3.267 4.779 21.080 1.00 76.00 75 ILE A O 1
ATOM 593 N N . VAL A 1 76 ? -4.723 3.504 22.200 1.00 76.19 76 VAL A N 1
ATOM 594 C CA . VAL A 1 76 ? -4.650 2.363 21.284 1.00 76.19 76 VAL A CA 1
ATOM 595 C C . VAL A 1 76 ? -5.122 2.757 19.884 1.00 76.19 76 VAL A C 1
ATOM 597 O O . VAL A 1 76 ? -4.448 2.417 18.921 1.00 76.19 76 VAL A O 1
ATOM 600 N N . GLN A 1 77 ? -6.185 3.557 19.746 1.00 68.94 77 GLN A N 1
ATOM 601 C CA . GLN A 1 77 ? -6.582 4.113 18.444 1.00 68.94 77 GLN A CA 1
ATOM 602 C C . GLN A 1 77 ? -5.456 4.944 17.807 1.00 68.94 77 GLN A C 1
ATOM 604 O O . GLN A 1 77 ? -5.118 4.724 16.650 1.00 68.94 77 GLN A O 1
ATOM 609 N N . VAL A 1 78 ? -4.810 5.828 18.575 1.00 66.81 78 VAL A N 1
ATOM 610 C CA . VAL A 1 78 ? -3.645 6.616 18.122 1.00 66.81 78 VAL A CA 1
ATOM 611 C C . VAL A 1 78 ? -2.448 5.731 17.748 1.00 66.81 78 VAL A C 1
ATOM 613 O O . VAL A 1 78 ? -1.722 6.068 16.821 1.00 66.81 78 VAL A O 1
ATOM 616 N N . LEU A 1 79 ? -2.231 4.619 18.457 1.00 64.56 79 LEU A N 1
ATOM 617 C CA . LEU A 1 79 ? -1.090 3.711 18.288 1.00 64.56 79 LEU A CA 1
ATOM 618 C C . LEU A 1 79 ? -1.311 2.592 17.262 1.00 64.56 79 LEU A C 1
ATOM 620 O O . LEU A 1 79 ? -0.340 1.946 16.865 1.00 64.56 79 LEU A O 1
ATOM 624 N N . ILE A 1 80 ? -2.552 2.319 16.863 1.00 61.41 80 ILE A N 1
ATOM 625 C CA . ILE A 1 80 ? -2.896 1.403 15.763 1.00 61.41 80 ILE A CA 1
ATOM 626 C C . ILE A 1 80 ? -2.863 2.150 14.419 1.00 61.41 80 ILE A C 1
ATOM 628 O O . ILE A 1 80 ? -2.513 1.561 13.400 1.00 61.41 80 ILE A O 1
ATOM 632 N N . VAL A 1 81 ? -3.127 3.462 14.420 1.00 52.78 81 VAL A N 1
ATOM 633 C CA . VAL A 1 81 ? -3.043 4.325 13.227 1.00 52.78 81 VAL A CA 1
ATOM 634 C C . VAL A 1 81 ? -1.642 4.411 12.567 1.00 52.78 81 VAL A C 1
ATOM 636 O O . VAL A 1 81 ? -1.604 4.603 11.357 1.00 52.78 81 VAL A O 1
ATOM 639 N N . PRO A 1 82 ? -0.489 4.149 13.220 1.00 44.62 82 PRO A N 1
ATOM 640 C CA . PRO A 1 82 ? 0.811 3.995 12.574 1.00 44.62 82 PRO A CA 1
ATOM 641 C C . PRO A 1 82 ? 1.190 2.511 12.371 1.00 44.62 82 PRO A C 1
ATOM 643 O O . PRO A 1 82 ? 2.353 2.139 12.491 1.00 44.62 82 PRO A O 1
ATOM 646 N N . GLY A 1 83 ? 0.214 1.641 12.085 1.00 41.38 83 GLY A N 1
ATOM 647 C CA . GLY A 1 83 ? 0.444 0.303 11.517 1.00 41.38 83 GLY A CA 1
ATOM 648 C C . GLY A 1 83 ? 0.556 0.295 9.985 1.00 41.38 83 GLY A C 1
ATOM 649 O O . GLY A 1 83 ? 0.705 -0.764 9.385 1.00 41.38 83 GLY A O 1
ATOM 650 N N . VAL A 1 84 ? 0.481 1.469 9.350 1.00 41.09 84 VAL A N 1
ATOM 651 C CA . VAL A 1 84 ? 0.772 1.676 7.928 1.00 41.09 84 VAL A CA 1
ATOM 652 C C . VAL A 1 84 ? 2.089 2.442 7.866 1.00 41.09 84 VAL A C 1
ATOM 654 O O . VAL A 1 84 ? 2.160 3.611 8.229 1.00 41.09 84 VAL A O 1
ATOM 657 N N . LEU A 1 85 ? 3.142 1.710 7.519 1.00 36.91 85 LEU A N 1
ATOM 658 C CA . LEU A 1 85 ? 4.549 2.105 7.452 1.00 36.91 85 LEU A CA 1
ATOM 659 C C . LEU A 1 85 ? 4.764 3.572 7.029 1.00 36.91 85 LEU A C 1
ATOM 661 O O . LEU A 1 85 ? 4.474 3.949 5.897 1.00 36.91 85 LEU A O 1
ATOM 665 N N . TYR A 1 86 ? 5.353 4.377 7.918 1.00 32.84 86 TYR A N 1
ATOM 666 C CA . TYR A 1 86 ? 6.057 5.597 7.527 1.00 32.84 86 TYR A CA 1
ATOM 667 C C . TYR A 1 86 ? 7.428 5.155 7.010 1.00 32.84 86 TYR A C 1
ATOM 669 O O . TYR A 1 86 ? 8.303 4.789 7.795 1.00 32.84 86 TYR A O 1
ATOM 677 N N . HIS A 1 87 ? 7.602 5.119 5.691 1.00 34.56 87 HIS A N 1
ATOM 678 C CA . HIS A 1 87 ? 8.936 5.092 5.106 1.00 34.56 87 HIS A CA 1
ATOM 679 C C . HIS A 1 87 ? 9.465 6.527 5.204 1.00 34.56 87 HIS A C 1
ATOM 681 O O . HIS A 1 87 ? 8.816 7.460 4.733 1.00 34.56 87 HIS A O 1
ATOM 687 N N . GLN A 1 88 ? 10.566 6.723 5.926 1.00 33.00 88 GLN A N 1
ATOM 688 C CA . GLN A 1 88 ? 11.157 8.039 6.146 1.00 33.00 88 GLN A CA 1
ATOM 689 C C . GLN A 1 88 ? 11.511 8.641 4.773 1.00 33.00 88 GLN A C 1
ATOM 691 O O . GLN A 1 88 ? 12.309 8.054 4.045 1.00 33.00 88 GLN A O 1
ATOM 696 N N . GLU A 1 89 ? 10.892 9.773 4.396 1.00 37.25 89 GLU A N 1
ATOM 697 C CA . GLU A 1 89 ? 11.068 10.434 3.082 1.00 37.25 89 GLU A CA 1
ATOM 698 C C . GLU A 1 89 ? 12.552 10.544 2.684 1.00 37.25 89 GLU A C 1
ATOM 700 O O . GLU A 1 89 ? 12.910 10.380 1.519 1.00 37.25 89 GLU A O 1
ATOM 705 N N . GLU A 1 90 ? 13.435 10.734 3.665 1.00 41.31 90 GLU A N 1
ATOM 706 C CA . GLU A 1 90 ? 14.876 10.895 3.474 1.00 41.31 90 GLU A CA 1
ATOM 707 C C . GLU A 1 90 ? 15.604 9.653 2.911 1.00 41.31 90 GLU A C 1
ATOM 709 O O . GLU A 1 90 ? 16.692 9.800 2.353 1.00 41.31 90 GLU A O 1
ATOM 714 N N . GLU A 1 91 ? 15.048 8.437 2.997 1.00 45.72 91 GLU A N 1
ATOM 715 C CA . GLU A 1 91 ? 15.620 7.251 2.326 1.00 45.72 91 GLU A CA 1
ATOM 716 C C . GLU A 1 91 ? 15.207 7.145 0.856 1.00 45.72 91 GLU A C 1
ATOM 718 O O . GLU A 1 91 ? 16.050 6.826 0.016 1.00 45.72 91 GLU A O 1
ATOM 723 N N . ILE A 1 92 ? 13.963 7.503 0.517 1.00 43.69 92 ILE A N 1
ATOM 724 C CA . ILE A 1 92 ? 13.502 7.537 -0.879 1.00 43.69 92 ILE A CA 1
ATOM 725 C C . ILE A 1 92 ? 14.253 8.629 -1.638 1.00 43.69 92 ILE A C 1
ATOM 727 O O . ILE A 1 92 ? 14.762 8.366 -2.727 1.00 43.69 92 ILE A O 1
ATOM 731 N N . TYR A 1 93 ? 14.385 9.828 -1.055 1.00 45.91 93 TYR A N 1
ATOM 732 C CA . TYR A 1 93 ? 15.141 10.913 -1.681 1.00 45.91 93 TYR A CA 1
ATOM 733 C C . TYR A 1 93 ? 16.630 10.590 -1.788 1.00 45.91 93 TYR A C 1
ATOM 735 O O . TYR A 1 93 ? 17.196 10.868 -2.833 1.00 45.91 93 TYR A O 1
ATOM 743 N N . ARG A 1 94 ? 17.267 9.932 -0.805 1.00 44.09 94 ARG A N 1
ATOM 744 C CA . ARG A 1 94 ? 18.671 9.500 -0.961 1.00 44.09 94 ARG A CA 1
ATOM 745 C C . ARG A 1 94 ? 18.853 8.448 -2.051 1.00 44.09 94 ARG A C 1
ATOM 747 O O . ARG A 1 94 ? 19.802 8.568 -2.814 1.00 44.09 94 ARG A O 1
ATOM 754 N N . PHE A 1 95 ? 17.950 7.476 -2.171 1.00 40.59 95 PHE A N 1
ATOM 755 C CA . PHE A 1 95 ? 18.006 6.476 -3.243 1.00 40.59 95 PHE A CA 1
ATOM 756 C C . PHE A 1 95 ? 17.775 7.106 -4.632 1.00 40.59 95 PHE A C 1
ATOM 758 O O . PHE A 1 95 ? 18.480 6.800 -5.598 1.00 40.59 95 PHE A O 1
ATOM 765 N N . LEU A 1 96 ? 16.829 8.049 -4.734 1.00 43.47 96 LEU A N 1
ATOM 766 C CA . LEU A 1 96 ? 16.584 8.807 -5.966 1.00 43.47 96 LEU A CA 1
ATOM 767 C C . LEU A 1 96 ? 17.749 9.755 -6.297 1.00 43.47 96 LEU A C 1
ATOM 769 O O . LEU A 1 96 ? 18.140 9.873 -7.454 1.00 43.47 96 LEU A O 1
ATOM 773 N N . GLU A 1 97 ? 18.327 10.419 -5.298 1.00 45.34 97 GLU A N 1
ATOM 774 C CA . GLU A 1 97 ? 19.383 11.421 -5.465 1.00 45.34 97 GLU A CA 1
ATOM 775 C C . GLU A 1 97 ? 20.752 10.790 -5.745 1.00 45.34 97 GLU A C 1
ATOM 777 O O . GLU A 1 97 ? 21.513 11.323 -6.555 1.00 45.34 97 GLU A O 1
ATOM 782 N N . GLU A 1 98 ? 21.030 9.604 -5.196 1.00 43.22 98 GLU A N 1
ATOM 783 C CA . GLU A 1 98 ? 22.178 8.774 -5.585 1.00 43.22 98 GLU A CA 1
ATOM 784 C C . GLU A 1 98 ? 22.079 8.345 -7.064 1.00 43.22 98 GLU A C 1
ATOM 786 O O . GLU A 1 98 ? 23.082 8.331 -7.781 1.00 43.22 98 GLU A O 1
ATOM 791 N N . THR A 1 99 ? 20.858 8.129 -7.569 1.00 43.38 99 THR A N 1
ATOM 792 C CA . THR A 1 99 ? 20.597 7.827 -8.988 1.00 43.38 99 THR A CA 1
ATOM 793 C C . THR A 1 99 ? 20.694 9.076 -9.886 1.00 43.38 99 THR A C 1
ATOM 795 O O . THR A 1 99 ? 21.202 9.000 -11.005 1.00 43.38 99 THR A O 1
ATOM 798 N N . ILE A 1 100 ? 20.270 10.252 -9.409 1.00 45.12 100 ILE A N 1
ATOM 799 C CA . ILE A 1 100 ? 20.285 11.517 -10.175 1.00 45.12 100 ILE A CA 1
ATOM 800 C C . ILE A 1 100 ? 21.694 12.139 -10.246 1.00 45.12 100 ILE A C 1
ATOM 802 O O . ILE A 1 100 ? 22.065 12.718 -11.272 1.00 45.12 100 ILE A O 1
ATOM 806 N N . GLN A 1 101 ? 22.522 11.997 -9.205 1.00 38.31 101 GLN A N 1
ATOM 807 C CA . GLN A 1 101 ? 23.904 12.507 -9.212 1.00 38.31 101 GLN A CA 1
ATOM 808 C C . GLN A 1 101 ? 24.804 11.798 -10.234 1.00 38.31 101 GLN A C 1
ATOM 810 O O . GLN A 1 101 ? 25.718 12.425 -10.777 1.00 38.31 101 GLN A O 1
ATOM 815 N N . LEU A 1 102 ? 24.515 10.536 -10.576 1.00 44.34 102 LEU A N 1
ATOM 816 C CA . LEU A 1 102 ? 25.203 9.830 -11.664 1.00 44.34 102 LEU A CA 1
ATOM 817 C C . LEU A 1 102 ? 24.984 10.511 -13.028 1.00 44.34 102 LEU A C 1
ATOM 819 O O . LEU A 1 102 ? 25.884 10.496 -13.864 1.00 44.34 102 LEU A O 1
ATOM 823 N N . HIS A 1 103 ? 23.857 11.203 -13.221 1.00 45.69 103 HIS A N 1
ATOM 824 C CA . HIS A 1 103 ? 23.515 11.864 -14.484 1.00 45.69 103 HIS A CA 1
ATOM 825 C C . HIS A 1 103 ? 24.077 13.293 -14.606 1.00 45.69 103 HIS A C 1
ATOM 827 O O . HIS A 1 103 ? 24.275 13.816 -15.702 1.00 45.69 103 HIS A O 1
ATOM 833 N N . LYS A 1 104 ? 24.421 13.946 -13.487 1.00 35.94 104 LYS A N 1
ATOM 834 C CA . LYS A 1 104 ? 24.980 15.313 -13.514 1.00 35.94 104 LYS A CA 1
ATOM 835 C C . LYS A 1 104 ? 26.437 15.359 -13.997 1.00 35.94 104 LYS A C 1
ATOM 837 O O . LYS A 1 104 ? 26.930 16.426 -14.367 1.00 35.94 104 LYS A O 1
ATOM 842 N N . ARG A 1 105 ? 27.122 14.208 -14.044 1.00 39.25 105 ARG A N 1
ATOM 843 C CA . ARG A 1 105 ? 28.493 14.089 -14.569 1.00 39.25 105 ARG A CA 1
ATOM 844 C C . ARG A 1 105 ? 28.552 14.098 -16.104 1.00 39.25 105 ARG A C 1
ATOM 846 O O . ARG A 1 105 ? 29.609 14.407 -16.645 1.00 39.25 105 ARG A O 1
ATOM 853 N N . GLU A 1 106 ? 27.431 13.858 -16.791 1.00 47.56 106 GLU A N 1
ATOM 854 C CA . GLU A 1 106 ? 27.353 13.824 -18.264 1.00 47.56 106 GLU A CA 1
ATOM 855 C C . GLU A 1 106 ? 27.288 15.217 -18.908 1.00 47.56 106 GLU A C 1
ATOM 857 O O . GLU A 1 106 ? 27.752 15.417 -20.033 1.00 47.56 106 GLU A O 1
ATOM 862 N N . VAL A 1 107 ? 26.793 16.227 -18.182 1.00 43.69 107 VAL A N 1
ATOM 863 C CA . VAL A 1 107 ? 26.713 17.607 -18.701 1.00 43.69 107 VAL A CA 1
ATOM 864 C C . VAL A 1 107 ? 28.112 18.204 -18.923 1.00 43.69 107 VAL A C 1
ATOM 866 O O . VAL A 1 107 ? 28.305 19.026 -19.817 1.00 43.69 107 VAL A O 1
ATOM 869 N N . ILE A 1 108 ? 29.122 17.736 -18.180 1.00 43.78 108 ILE A N 1
ATOM 870 C CA . ILE A 1 108 ? 30.525 18.140 -18.373 1.00 43.78 108 ILE A CA 1
ATOM 871 C C . ILE A 1 108 ? 31.117 17.481 -19.636 1.00 43.78 108 ILE A C 1
ATOM 873 O O . ILE A 1 108 ? 31.958 18.081 -20.305 1.00 43.78 108 ILE A O 1
ATOM 877 N N . THR A 1 109 ? 30.628 16.298 -20.020 1.00 49.62 109 THR A N 1
ATOM 878 C CA . THR A 1 109 ? 31.069 15.545 -21.207 1.00 49.62 109 THR A CA 1
ATOM 879 C C . THR A 1 109 ? 30.488 16.110 -22.510 1.00 49.62 109 THR A C 1
ATOM 881 O O . THR A 1 109 ? 31.160 16.110 -23.543 1.00 49.62 109 THR A O 1
ATOM 884 N N . GLY A 1 110 ? 29.273 16.670 -22.470 1.00 48.12 110 GLY A N 1
ATOM 885 C CA . GLY A 1 110 ? 28.639 17.304 -23.637 1.00 48.12 110 GLY A CA 1
ATOM 886 C C . GLY A 1 110 ? 29.394 18.534 -24.161 1.00 48.12 110 GLY A C 1
ATOM 887 O O . GLY A 1 110 ? 29.478 18.747 -25.371 1.00 48.12 110 GLY A O 1
ATOM 888 N N . ILE A 1 111 ? 30.025 19.304 -23.268 1.00 50.78 111 ILE A N 1
ATOM 889 C CA . ILE A 1 111 ? 30.834 20.480 -23.636 1.00 50.78 111 ILE A CA 1
ATOM 890 C C . ILE A 1 111 ? 32.140 20.054 -24.336 1.00 50.78 111 ILE A C 1
ATOM 892 O O . ILE A 1 111 ? 32.609 20.734 -25.249 1.00 50.78 111 ILE A O 1
ATOM 896 N N . THR A 1 112 ? 32.699 18.891 -23.980 1.00 50.50 112 THR A N 1
ATOM 897 C CA . THR A 1 112 ? 33.926 18.358 -24.598 1.00 50.50 112 THR A CA 1
ATOM 898 C C . THR A 1 112 ? 33.686 17.863 -26.029 1.00 50.50 112 THR A C 1
ATOM 900 O O . THR A 1 112 ? 34.541 18.047 -26.895 1.00 50.50 112 THR A O 1
ATOM 903 N N . ILE A 1 113 ? 32.509 17.293 -26.309 1.00 54.56 113 ILE A N 1
ATOM 904 C CA . ILE A 1 113 ? 32.141 16.792 -27.646 1.00 54.56 113 ILE A CA 1
ATOM 905 C C . ILE A 1 113 ? 31.956 17.950 -28.643 1.00 54.56 113 ILE A C 1
ATOM 907 O O . ILE A 1 113 ? 32.394 17.849 -29.788 1.00 54.56 113 ILE A O 1
ATOM 911 N N . VAL A 1 114 ? 31.400 19.086 -28.207 1.00 49.97 114 VAL A N 1
ATOM 912 C CA . VAL A 1 114 ? 31.292 20.298 -29.044 1.00 49.97 114 VAL A CA 1
ATOM 913 C C . VAL A 1 114 ? 32.668 20.908 -29.338 1.00 49.97 114 VAL A C 1
ATOM 915 O O . VAL A 1 114 ? 32.898 21.371 -30.453 1.00 49.97 114 VAL A O 1
ATOM 918 N N . MET A 1 115 ? 33.617 20.853 -28.395 1.00 52.22 115 MET A N 1
ATOM 919 C CA . MET A 1 115 ? 35.001 21.291 -28.643 1.00 52.22 115 MET A CA 1
ATOM 920 C C . MET A 1 115 ? 35.755 20.374 -29.616 1.00 52.22 115 MET A C 1
ATOM 922 O O . MET A 1 115 ? 36.512 20.875 -30.445 1.00 52.22 115 MET A O 1
ATOM 926 N N . LEU A 1 116 ? 35.529 19.057 -29.560 1.00 54.62 116 LEU A N 1
ATOM 927 C CA . LEU A 1 116 ? 36.148 18.095 -30.483 1.00 54.62 116 LEU A CA 1
ATOM 928 C C . LEU A 1 116 ? 35.576 18.180 -31.908 1.00 54.62 116 LEU A C 1
ATOM 930 O O . LEU A 1 116 ? 36.298 17.922 -32.867 1.00 54.62 116 LEU A O 1
ATOM 934 N N . LEU A 1 117 ? 34.309 18.577 -32.060 1.00 56.66 117 LEU A N 1
ATOM 935 C CA . LEU A 1 117 ? 33.668 18.776 -33.367 1.00 56.66 117 LEU A CA 1
ATOM 936 C C . LEU A 1 117 ? 33.808 20.214 -33.910 1.00 56.66 117 LEU A C 1
ATOM 938 O O . LEU A 1 117 ? 33.581 20.442 -35.097 1.00 56.66 117 LEU A O 1
ATOM 942 N N . GLY A 1 118 ? 34.178 21.183 -33.065 1.00 50.31 118 GLY A N 1
ATOM 943 C CA . GLY A 1 118 ? 34.197 22.616 -33.387 1.00 50.31 118 GLY A CA 1
ATOM 944 C C . GLY A 1 118 ? 35.516 23.184 -33.925 1.00 50.31 118 GLY A C 1
ATOM 945 O O . GLY A 1 118 ? 35.544 24.343 -34.330 1.00 50.31 118 GLY A O 1
ATOM 946 N N . LEU A 1 119 ? 36.605 22.412 -33.974 1.00 45.81 119 LEU A N 1
ATOM 947 C CA . LEU A 1 119 ? 37.897 22.872 -34.511 1.00 45.81 119 LEU A CA 1
ATOM 948 C C . LEU A 1 119 ? 38.182 22.278 -35.895 1.00 45.81 119 LEU A C 1
ATOM 950 O O . LEU A 1 119 ? 39.171 21.591 -36.133 1.00 45.81 119 LEU A O 1
ATOM 954 N N . GLY A 1 120 ? 37.306 22.600 -36.845 1.00 51.69 120 GLY A N 1
ATOM 955 C CA . GLY A 1 120 ? 37.598 22.493 -38.270 1.00 51.69 120 GLY A CA 1
ATOM 956 C C . GLY A 1 120 ? 38.440 23.679 -38.741 1.00 51.69 120 GLY A C 1
ATOM 957 O O . GLY A 1 120 ? 37.904 24.586 -39.367 1.00 51.69 120 GLY A O 1
ATOM 958 N N . ALA A 1 121 ? 39.742 23.690 -38.447 1.00 48.03 121 ALA A N 1
ATOM 959 C CA . ALA A 1 121 ? 40.692 24.599 -39.097 1.00 48.03 121 ALA A CA 1
ATOM 960 C C . ALA A 1 121 ? 42.144 24.114 -38.944 1.00 48.03 121 ALA A C 1
ATOM 962 O O . ALA A 1 121 ? 42.875 24.619 -38.101 1.00 48.03 121 ALA A O 1
ATOM 963 N N . ALA A 1 122 ? 42.542 23.124 -39.750 1.00 42.12 122 ALA A N 1
ATOM 964 C CA . ALA A 1 122 ? 43.832 23.049 -40.458 1.00 42.12 122 ALA A CA 1
ATOM 965 C C . ALA A 1 122 ? 44.179 21.598 -40.834 1.00 42.12 122 ALA A C 1
ATOM 967 O O . ALA A 1 122 ? 44.602 20.812 -39.999 1.00 42.12 122 ALA A O 1
ATOM 968 N N . GLY A 1 123 ? 44.074 21.297 -42.130 1.00 47.03 123 GLY A N 1
ATOM 969 C CA . GLY A 1 123 ? 45.093 20.526 -42.843 1.00 47.03 123 GLY A CA 1
ATOM 970 C C . GLY A 1 123 ? 45.206 19.013 -42.615 1.00 47.03 123 GLY A C 1
ATOM 971 O O . GLY A 1 123 ? 45.784 18.542 -41.649 1.00 47.03 123 GLY A O 1
ATOM 972 N N . THR A 1 124 ? 44.894 18.301 -43.700 1.00 44.31 124 THR A N 1
ATOM 973 C CA . THR A 1 124 ? 45.550 17.072 -44.191 1.00 44.31 124 THR A CA 1
ATOM 974 C C . THR A 1 124 ? 45.013 15.704 -43.733 1.00 44.31 124 THR A C 1
ATOM 976 O O . THR A 1 124 ? 45.156 15.267 -42.603 1.00 44.31 124 THR A O 1
ATOM 979 N N . ALA A 1 125 ? 44.432 15.023 -44.730 1.00 51.53 125 ALA A N 1
ATOM 980 C CA . ALA A 1 125 ? 44.455 13.583 -44.988 1.00 51.53 125 ALA A CA 1
ATOM 981 C C . ALA A 1 125 ? 44.121 12.617 -43.833 1.00 51.53 125 ALA A C 1
ATOM 983 O O . ALA A 1 125 ? 45.006 12.208 -43.098 1.00 51.53 125 ALA A O 1
ATOM 984 N N . THR A 1 126 ? 42.868 12.140 -43.767 1.00 46.50 126 THR A N 1
ATOM 985 C CA . THR A 1 126 ? 42.491 10.736 -43.432 1.00 46.50 126 THR A CA 1
ATOM 986 C C . THR A 1 126 ? 40.961 10.570 -43.441 1.00 46.50 126 THR A C 1
ATOM 988 O O . THR A 1 126 ? 40.306 10.412 -42.417 1.00 46.50 126 THR A O 1
ATOM 991 N N . GLY A 1 127 ? 40.355 10.585 -44.631 1.00 47.09 127 GLY A N 1
ATOM 992 C CA . GLY A 1 127 ? 38.894 10.501 -44.797 1.00 47.09 127 GLY A CA 1
ATOM 993 C C . GLY A 1 127 ? 38.251 9.126 -44.549 1.00 47.09 127 GLY A C 1
ATOM 994 O O . GLY A 1 127 ? 37.048 9.000 -44.728 1.00 47.09 127 GLY A O 1
ATOM 995 N N . VAL A 1 128 ? 39.008 8.092 -44.159 1.00 45.09 128 VAL A N 1
ATOM 996 C CA . VAL A 1 128 ? 38.474 6.718 -44.007 1.00 45.09 128 VAL A CA 1
ATOM 997 C C . VAL A 1 128 ? 38.671 6.159 -42.593 1.00 45.09 128 VAL A C 1
ATOM 999 O O . VAL A 1 128 ? 37.783 5.486 -42.075 1.00 45.09 128 VAL A O 1
ATOM 1002 N N . SER A 1 129 ? 39.762 6.502 -41.902 1.00 43.53 129 SER A N 1
ATOM 1003 C CA . SER A 1 129 ? 40.006 6.022 -40.531 1.00 43.53 129 SER A CA 1
ATOM 1004 C C . SER A 1 129 ? 39.044 6.619 -39.497 1.00 43.53 129 SER A C 1
ATOM 1006 O O . SER A 1 129 ? 38.734 5.948 -38.518 1.00 43.53 129 SER A O 1
ATOM 1008 N N . ALA A 1 130 ? 38.511 7.825 -39.737 1.00 48.12 130 ALA A N 1
ATOM 1009 C CA . ALA A 1 130 ? 37.489 8.436 -38.881 1.00 48.12 130 ALA A CA 1
ATOM 1010 C C . ALA A 1 130 ? 36.153 7.667 -38.900 1.00 48.12 130 ALA A C 1
ATOM 1012 O O . ALA A 1 130 ? 35.462 7.611 -37.889 1.00 48.12 130 ALA A O 1
ATOM 1013 N N . LEU A 1 131 ? 35.803 7.018 -40.018 1.00 46.56 131 LEU A N 1
ATOM 1014 C CA . LEU A 1 131 ? 34.565 6.236 -40.133 1.00 46.56 131 LEU A CA 1
ATOM 1015 C C . LEU A 1 131 ? 34.662 4.890 -39.399 1.00 46.56 131 LEU A C 1
ATOM 1017 O O . LEU A 1 131 ? 33.681 4.430 -38.816 1.00 46.56 131 LEU A O 1
ATOM 1021 N N . VAL A 1 132 ? 35.847 4.270 -39.388 1.00 49.66 132 VAL A N 1
ATOM 1022 C CA . VAL A 1 132 ? 36.078 2.973 -38.729 1.00 49.66 132 VAL A CA 1
ATOM 1023 C C . VAL A 1 132 ? 36.114 3.118 -37.203 1.00 49.66 132 VAL A C 1
ATOM 1025 O O . VAL A 1 132 ? 35.496 2.314 -36.503 1.00 49.66 132 VAL A O 1
ATOM 1028 N N . THR A 1 133 ? 36.748 4.172 -36.676 1.00 50.91 133 THR A N 1
ATOM 1029 C CA . THR A 1 133 ? 36.721 4.471 -35.232 1.00 50.91 133 THR A CA 1
ATOM 1030 C C . THR A 1 133 ? 35.339 4.944 -34.766 1.00 50.91 133 THR A C 1
ATOM 1032 O O . THR A 1 133 ? 34.909 4.586 -33.669 1.00 50.91 133 THR A O 1
ATOM 1035 N N . GLN A 1 134 ? 34.590 5.660 -35.613 1.00 51.91 134 GLN A N 1
ATOM 1036 C CA . GLN A 1 134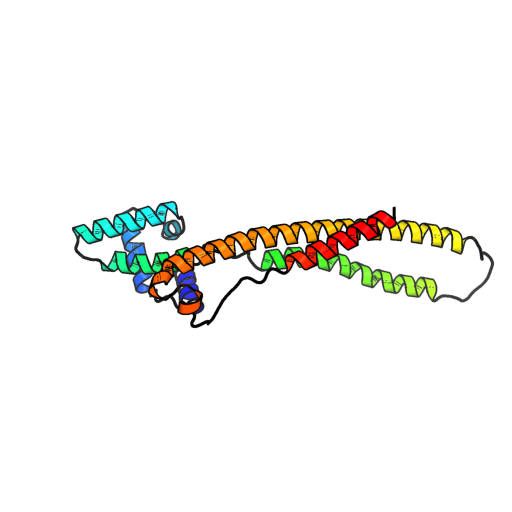 ? 33.200 6.043 -35.342 1.00 51.91 134 GLN A CA 1
ATOM 1037 C C . GLN A 1 134 ? 32.254 4.831 -35.277 1.00 51.91 134 GLN A C 1
ATOM 1039 O O . GLN A 1 134 ? 31.367 4.799 -34.425 1.00 51.91 134 GLN A O 1
ATOM 1044 N N . HIS A 1 135 ? 32.449 3.806 -36.115 1.00 52.56 135 HIS A N 1
ATOM 1045 C CA . HIS A 1 135 ? 31.605 2.607 -36.091 1.00 52.56 135 HIS A CA 1
ATOM 1046 C C . HIS A 1 135 ? 31.837 1.739 -34.841 1.00 52.56 135 HIS A C 1
ATOM 1048 O O . HIS A 1 135 ? 30.873 1.270 -34.235 1.00 52.56 135 HIS A O 1
ATOM 1054 N N . GLN A 1 136 ? 33.091 1.598 -34.395 1.00 57.88 136 GLN A N 1
ATOM 1055 C CA . GLN A 1 136 ? 33.416 0.897 -33.145 1.00 57.88 136 GLN A CA 1
ATOM 1056 C C . GLN A 1 136 ? 32.837 1.617 -31.918 1.00 57.88 136 GLN A C 1
ATOM 1058 O O . GLN A 1 136 ? 32.197 0.970 -31.088 1.00 57.88 136 GLN A O 1
ATOM 1063 N N . GLY A 1 137 ? 32.954 2.950 -31.847 1.00 60.72 137 GLY A N 1
ATOM 1064 C CA . GLY A 1 137 ? 32.330 3.743 -30.781 1.00 60.72 137 GLY A CA 1
ATOM 1065 C C . GLY A 1 137 ? 30.802 3.618 -30.752 1.00 60.72 137 GLY A C 1
ATOM 1066 O O . GLY A 1 137 ? 30.223 3.414 -29.688 1.00 60.72 137 GLY A O 1
ATOM 1067 N N . LEU A 1 138 ? 30.147 3.646 -31.920 1.00 65.00 138 LEU A N 1
ATOM 1068 C CA . LEU A 1 138 ? 28.693 3.464 -32.040 1.00 65.00 138 LEU A CA 1
ATOM 1069 C C . LEU A 1 138 ? 28.232 2.071 -31.590 1.00 65.00 138 LEU A C 1
ATOM 1071 O O . LEU A 1 138 ? 27.227 1.965 -30.890 1.00 65.00 138 LEU A O 1
ATOM 1075 N N . SER A 1 139 ? 28.964 1.014 -31.953 1.00 66.00 139 SER A N 1
ATOM 1076 C CA . SER A 1 139 ? 28.629 -0.357 -31.540 1.00 66.00 139 SER A CA 1
ATOM 1077 C C . SER A 1 139 ? 28.773 -0.569 -30.028 1.00 66.00 139 SER A C 1
ATOM 1079 O O . SER A 1 139 ? 27.927 -1.209 -29.405 1.00 66.00 139 SER A O 1
ATOM 1081 N N . GLN A 1 140 ? 29.792 0.036 -29.409 1.00 71.88 140 GLN A N 1
ATOM 1082 C CA . GLN A 1 140 ? 29.983 -0.014 -27.961 1.00 71.88 140 GLN A CA 1
ATOM 1083 C C . GLN A 1 140 ? 28.888 0.769 -27.223 1.00 71.88 140 GLN A C 1
ATOM 1085 O O . GLN A 1 140 ? 28.332 0.267 -26.249 1.00 71.88 140 GLN A O 1
ATOM 1090 N N . MET A 1 141 ? 28.520 1.952 -27.728 1.00 74.50 141 MET A N 1
ATOM 1091 C CA . MET A 1 141 ? 27.410 2.744 -27.187 1.00 74.50 141 MET A CA 1
ATOM 1092 C C . MET A 1 141 ? 26.068 2.010 -27.286 1.00 74.50 141 MET A C 1
ATOM 1094 O O . MET A 1 141 ? 25.282 2.062 -26.344 1.00 74.50 141 MET A O 1
ATOM 1098 N N . GLN A 1 142 ? 25.801 1.302 -28.389 1.00 78.06 142 GLN A N 1
ATOM 1099 C CA . GLN A 1 142 ? 24.577 0.505 -28.539 1.00 78.06 142 GLN A CA 1
ATOM 1100 C C . GLN A 1 142 ? 24.475 -0.600 -27.483 1.00 78.06 142 GLN A C 1
ATOM 1102 O O . GLN A 1 142 ? 23.419 -0.747 -26.873 1.00 78.06 142 GLN A O 1
ATOM 1107 N N . MET A 1 143 ? 25.572 -1.314 -27.209 1.00 80.56 143 MET A N 1
ATOM 1108 C CA . MET A 1 143 ? 25.583 -2.343 -26.165 1.00 80.56 143 MET A CA 1
ATOM 1109 C C . MET A 1 143 ? 25.330 -1.763 -24.769 1.00 80.56 143 MET A C 1
ATOM 1111 O O . MET A 1 143 ? 24.553 -2.339 -24.011 1.00 80.56 143 MET A O 1
ATOM 1115 N N . THR A 1 144 ? 25.932 -0.615 -24.437 1.00 82.81 144 THR A N 1
ATOM 1116 C CA . THR A 1 144 ? 25.692 0.057 -23.148 1.00 82.81 144 THR A CA 1
ATOM 1117 C C . THR A 1 144 ? 24.238 0.510 -23.010 1.00 82.81 144 THR A C 1
ATOM 1119 O O . THR A 1 144 ? 23.623 0.287 -21.971 1.00 82.81 144 THR A O 1
ATOM 1122 N N . ILE A 1 145 ? 23.654 1.072 -24.074 1.00 86.12 145 ILE A N 1
ATOM 1123 C CA . ILE A 1 145 ? 22.242 1.480 -24.083 1.00 86.12 145 ILE A CA 1
ATOM 1124 C C . ILE A 1 145 ? 21.322 0.274 -23.871 1.00 86.12 145 ILE A C 1
ATOM 1126 O O . ILE A 1 145 ? 20.374 0.358 -23.092 1.00 86.12 145 ILE A O 1
ATOM 1130 N N . ASP A 1 146 ? 21.578 -0.847 -24.544 1.00 87.06 146 ASP A N 1
ATOM 1131 C CA . ASP A 1 146 ? 20.742 -2.038 -24.390 1.00 87.06 146 ASP A CA 1
ATOM 1132 C C . ASP A 1 146 ? 20.886 -2.662 -22.985 1.00 87.06 146 ASP A C 1
ATOM 1134 O O . ASP A 1 146 ? 19.892 -3.139 -22.428 1.00 87.06 146 ASP A O 1
ATOM 1138 N N . GLU A 1 147 ? 22.073 -2.610 -22.367 1.00 88.19 147 GLU A N 1
ATOM 1139 C CA . GLU A 1 147 ? 22.279 -3.034 -20.973 1.00 88.19 147 GLU A CA 1
ATOM 1140 C C . GLU A 1 147 ? 21.494 -2.158 -19.985 1.00 88.19 147 GLU A C 1
ATOM 1142 O O . GLU A 1 147 ? 20.792 -2.680 -19.109 1.00 88.19 147 GLU A O 1
ATOM 1147 N N . ASP A 1 148 ? 21.548 -0.837 -20.152 1.00 89.38 148 ASP A N 1
ATOM 1148 C CA . ASP A 1 148 ? 20.798 0.096 -19.310 1.00 89.38 148 ASP A CA 1
ATOM 1149 C C . ASP A 1 148 ? 19.285 -0.080 -19.482 1.00 89.38 148 ASP A C 1
ATOM 1151 O O . ASP A 1 148 ? 18.544 -0.095 -18.495 1.00 89.38 148 ASP A O 1
ATOM 1155 N N . LEU A 1 149 ? 18.808 -0.304 -20.712 1.00 91.31 149 LEU A N 1
ATOM 1156 C CA . LEU A 1 149 ? 17.395 -0.585 -20.974 1.00 91.31 149 LEU A CA 1
ATOM 1157 C C . LEU A 1 149 ? 16.928 -1.886 -20.308 1.00 91.31 149 LEU A C 1
ATOM 1159 O O . LEU A 1 149 ? 15.820 -1.918 -19.769 1.00 91.31 149 LEU A O 1
ATOM 1163 N N . LEU A 1 150 ? 17.758 -2.934 -20.294 1.00 88.75 150 LEU A N 1
ATOM 1164 C CA . LEU A 1 150 ? 17.463 -4.176 -19.569 1.00 88.75 150 LEU A CA 1
ATOM 1165 C C . LEU A 1 150 ? 17.423 -3.958 -18.053 1.00 88.75 150 LEU A C 1
ATOM 1167 O O . LEU A 1 150 ? 16.547 -4.493 -17.370 1.00 88.75 150 LEU A O 1
ATOM 1171 N N . ARG A 1 151 ? 18.343 -3.153 -17.509 1.00 89.38 151 ARG A N 1
ATOM 1172 C CA . ARG A 1 151 ? 18.343 -2.813 -16.079 1.00 89.38 151 ARG A CA 1
ATOM 1173 C C . ARG A 1 151 ? 17.083 -2.039 -15.694 1.00 89.38 151 ARG A C 1
ATOM 1175 O O . ARG A 1 151 ? 16.458 -2.369 -14.687 1.00 89.38 151 ARG A O 1
ATOM 1182 N N . ILE A 1 152 ? 16.689 -1.055 -16.501 1.00 87.31 152 ILE A N 1
ATOM 1183 C CA . ILE A 1 152 ? 15.468 -0.264 -16.293 1.00 87.31 152 ILE A CA 1
ATOM 1184 C C . ILE A 1 152 ? 14.225 -1.154 -16.373 1.00 87.31 152 ILE A C 1
ATOM 1186 O O . ILE A 1 152 ? 13.363 -1.075 -15.501 1.00 87.31 152 ILE A O 1
ATOM 1190 N N . GLU A 1 153 ? 14.140 -2.027 -17.378 1.00 91.38 153 GLU A N 1
ATOM 1191 C CA . GLU A 1 153 ? 13.027 -2.968 -17.546 1.00 91.38 153 GLU A CA 1
ATOM 1192 C C . GLU A 1 153 ? 12.846 -3.864 -16.312 1.00 91.38 153 GLU A C 1
ATOM 1194 O O . GLU A 1 153 ? 11.728 -4.015 -15.805 1.00 91.38 153 GLU A O 1
ATOM 1199 N N . LYS A 1 154 ? 13.952 -4.392 -15.777 1.00 87.12 154 LYS A N 1
ATOM 1200 C CA . LYS A 1 154 ? 13.944 -5.211 -14.562 1.00 87.12 154 LYS A CA 1
ATOM 1201 C C . LYS A 1 154 ? 13.493 -4.420 -13.333 1.00 87.12 154 LYS A C 1
ATOM 1203 O O . LYS A 1 154 ? 12.663 -4.911 -12.568 1.00 87.12 154 LYS A O 1
ATOM 1208 N N . SER A 1 155 ? 14.005 -3.203 -13.151 1.00 88.50 155 SER A N 1
ATOM 1209 C CA . SER A 1 155 ? 13.617 -2.336 -12.030 1.00 88.50 155 SER A CA 1
ATOM 1210 C C . SER A 1 155 ? 12.136 -1.958 -12.083 1.00 88.50 155 SER A C 1
ATOM 1212 O O . SER A 1 155 ? 11.449 -2.040 -11.069 1.00 88.50 155 SER A O 1
ATOM 1214 N N . ILE A 1 156 ? 11.618 -1.602 -13.264 1.00 85.56 156 ILE A N 1
ATOM 1215 C CA . ILE A 1 156 ? 10.197 -1.269 -13.444 1.00 85.56 156 ILE A CA 1
ATOM 1216 C C . ILE A 1 156 ? 9.316 -2.494 -13.181 1.00 85.56 156 ILE A C 1
ATOM 1218 O O . ILE A 1 156 ? 8.280 -2.364 -12.535 1.00 85.56 156 ILE A O 1
ATOM 1222 N N . SER A 1 157 ? 9.729 -3.680 -13.631 1.00 85.44 157 SER A N 1
ATOM 1223 C CA . SER A 1 157 ? 8.985 -4.919 -13.370 1.00 85.44 157 SER A CA 1
ATOM 1224 C C . SER A 1 157 ? 8.932 -5.259 -11.875 1.00 85.44 157 SER A C 1
ATOM 1226 O O . SER A 1 157 ? 7.874 -5.600 -11.360 1.00 85.44 157 SER A O 1
ATOM 1228 N N . SER A 1 158 ? 10.045 -5.100 -11.151 1.00 86.00 158 SER A N 1
ATOM 1229 C CA . SER A 1 158 ? 10.073 -5.305 -9.694 1.00 86.00 158 SER A CA 1
ATOM 1230 C C . SER A 1 158 ? 9.213 -4.281 -8.942 1.00 86.00 158 SER A C 1
ATOM 1232 O O . SER A 1 158 ? 8.560 -4.612 -7.947 1.00 86.00 158 SER A O 1
ATOM 1234 N N . LEU A 1 159 ? 9.175 -3.037 -9.427 1.00 85.19 159 LEU A N 1
ATOM 1235 C CA . LEU A 1 159 ? 8.310 -2.007 -8.864 1.00 85.19 159 LEU A CA 1
ATOM 1236 C C . LEU A 1 159 ? 6.827 -2.315 -9.112 1.00 85.19 159 LEU A C 1
ATOM 1238 O O . LEU A 1 159 ? 6.012 -2.137 -8.211 1.00 85.19 159 LEU A O 1
ATOM 1242 N N . GLU A 1 160 ? 6.476 -2.799 -10.304 1.00 87.12 160 GLU A N 1
ATOM 1243 C CA . GLU A 1 160 ? 5.111 -3.225 -10.631 1.00 87.12 160 GLU A CA 1
ATOM 1244 C C . GLU A 1 160 ? 4.630 -4.344 -9.699 1.00 87.12 160 GLU A C 1
ATOM 1246 O O . GLU A 1 160 ? 3.539 -4.241 -9.139 1.00 87.12 160 GLU A O 1
ATOM 1251 N N . GLU A 1 161 ? 5.472 -5.346 -9.445 1.00 84.19 161 GLU A N 1
ATOM 1252 C CA . GLU A 1 161 ? 5.190 -6.413 -8.479 1.00 84.19 161 GLU A CA 1
ATOM 1253 C C . GLU A 1 161 ? 4.988 -5.863 -7.058 1.00 84.19 161 GLU A C 1
ATOM 1255 O O . GLU A 1 161 ? 4.011 -6.197 -6.386 1.00 84.19 161 GLU A O 1
ATOM 1260 N N . SER A 1 162 ? 5.858 -4.949 -6.620 1.00 84.50 162 SER A N 1
ATOM 1261 C CA . SER A 1 162 ? 5.746 -4.311 -5.300 1.00 84.50 162 SER A CA 1
ATOM 1262 C C . SER A 1 162 ? 4.434 -3.530 -5.144 1.00 84.50 162 SER A C 1
ATOM 1264 O O . SER A 1 162 ? 3.788 -3.600 -4.097 1.00 84.50 162 SER A O 1
ATOM 1266 N N . ILE A 1 163 ? 4.003 -2.817 -6.192 1.00 84.00 163 ILE A N 1
ATOM 1267 C CA . ILE A 1 163 ? 2.720 -2.096 -6.214 1.00 84.00 163 ILE A CA 1
ATOM 1268 C C . ILE A 1 163 ? 1.545 -3.078 -6.188 1.00 84.00 163 ILE A C 1
ATOM 1270 O O . ILE A 1 163 ? 0.579 -2.841 -5.462 1.00 84.00 163 ILE A O 1
ATOM 1274 N N . SER A 1 164 ? 1.630 -4.188 -6.926 1.00 82.88 164 SER A N 1
ATOM 1275 C CA . SER A 1 164 ? 0.603 -5.234 -6.912 1.00 82.88 164 SER A CA 1
ATOM 1276 C C . SER A 1 164 ? 0.424 -5.815 -5.507 1.00 82.88 164 SER A C 1
ATOM 1278 O O . SER A 1 164 ? -0.703 -5.892 -5.016 1.00 82.88 164 SER A O 1
ATOM 1280 N N . LEU A 1 165 ? 1.518 -6.143 -4.816 1.00 81.81 165 LEU A N 1
ATOM 1281 C CA . LEU A 1 165 ? 1.473 -6.632 -3.432 1.00 81.81 165 LEU A CA 1
ATOM 1282 C C . LEU A 1 165 ? 0.889 -5.587 -2.473 1.00 81.81 165 LEU A C 1
ATOM 1284 O O . LEU A 1 165 ? 0.051 -5.902 -1.628 1.00 81.81 165 LEU A O 1
ATOM 1288 N N . LEU A 1 166 ? 1.280 -4.320 -2.626 1.00 84.94 166 LEU A N 1
ATOM 1289 C CA . LEU A 1 166 ? 0.731 -3.242 -1.806 1.00 84.94 166 LEU A CA 1
ATOM 1290 C C . LEU A 1 166 ? -0.775 -3.059 -2.043 1.00 84.94 166 LEU A C 1
ATOM 1292 O O . LEU A 1 166 ? -1.522 -2.819 -1.091 1.00 84.94 166 LEU A O 1
ATOM 1296 N N . SER A 1 167 ? -1.237 -3.210 -3.287 1.00 83.19 167 SER A N 1
ATOM 1297 C CA . SER A 1 167 ? -2.660 -3.125 -3.624 1.00 83.19 167 SER A CA 1
ATOM 1298 C C . SER A 1 167 ? -3.485 -4.197 -2.905 1.00 83.19 167 SER A C 1
ATOM 1300 O O . SER A 1 167 ? -4.586 -3.908 -2.431 1.00 83.19 167 SER A O 1
ATOM 1302 N N . GLU A 1 168 ? -2.933 -5.399 -2.722 1.00 82.88 168 GLU A N 1
ATOM 1303 C CA . GLU A 1 168 ? -3.595 -6.482 -1.995 1.00 82.88 168 GLU A CA 1
ATOM 1304 C C . GLU A 1 168 ? -3.802 -6.119 -0.520 1.00 82.88 168 GLU A C 1
ATOM 1306 O O . GLU A 1 168 ? -4.909 -6.275 0.009 1.00 82.88 168 GLU A O 1
ATOM 1311 N N . VAL A 1 169 ? -2.781 -5.538 0.118 1.00 87.12 169 VAL A N 1
ATOM 1312 C CA . VAL A 1 169 ? -2.860 -5.051 1.505 1.00 87.12 169 VAL A CA 1
ATOM 1313 C C . VAL A 1 169 ? -3.861 -3.900 1.628 1.00 87.12 169 VAL A C 1
ATOM 1315 O O . VAL A 1 169 ? -4.671 -3.883 2.556 1.00 87.12 169 VAL A O 1
ATOM 1318 N N . VAL A 1 170 ? -3.870 -2.952 0.684 1.00 84.06 170 VAL A N 1
ATOM 1319 C CA . VAL A 1 170 ? -4.840 -1.840 0.671 1.00 84.06 170 VAL A CA 1
ATOM 1320 C C . VAL A 1 170 ? -6.271 -2.364 0.543 1.00 84.06 170 VAL A C 1
ATOM 1322 O O . VAL A 1 170 ? -7.154 -1.941 1.294 1.00 84.06 170 VAL A O 1
ATOM 1325 N N . LEU A 1 171 ? -6.510 -3.324 -0.352 1.00 84.12 171 LEU A N 1
ATOM 1326 C CA . LEU A 1 171 ? -7.820 -3.952 -0.527 1.00 84.12 171 LEU A CA 1
ATOM 1327 C C . LEU A 1 171 ? -8.227 -4.792 0.691 1.00 84.12 171 LEU A C 1
ATOM 1329 O O . LEU A 1 171 ? -9.407 -4.840 1.042 1.00 84.12 171 LEU A O 1
ATOM 1333 N N . GLN A 1 172 ? -7.277 -5.434 1.368 1.00 85.25 172 GLN A N 1
ATOM 1334 C CA . GLN A 1 172 ? -7.542 -6.141 2.619 1.00 85.25 172 GLN A CA 1
ATOM 1335 C C . GLN A 1 172 ? -7.917 -5.177 3.745 1.00 85.25 172 GLN A C 1
ATOM 1337 O O . GLN A 1 172 ? -8.931 -5.390 4.414 1.00 85.25 172 GLN A O 1
ATOM 1342 N N . ASN A 1 173 ? -7.160 -4.094 3.913 1.00 83.44 173 ASN A N 1
ATOM 1343 C CA . ASN A 1 173 ? -7.467 -3.041 4.878 1.00 83.44 173 ASN A CA 1
ATOM 1344 C C . ASN A 1 173 ? -8.839 -2.430 4.595 1.00 83.44 173 ASN A C 1
ATOM 1346 O O . ASN A 1 173 ? -9.618 -2.203 5.520 1.00 83.44 173 ASN A O 1
ATOM 1350 N N . ARG A 1 174 ? -9.176 -2.244 3.315 1.00 86.50 174 ARG A N 1
ATOM 1351 C CA . ARG A 1 174 ? -10.494 -1.785 2.893 1.00 86.50 174 ARG A CA 1
ATOM 1352 C C . ARG A 1 174 ? -11.607 -2.720 3.366 1.00 86.50 174 ARG A C 1
ATOM 1354 O O . ARG A 1 174 ? -12.539 -2.247 4.007 1.00 86.50 174 ARG A O 1
ATOM 1361 N N . ARG A 1 175 ? -11.479 -4.031 3.130 1.00 86.88 175 ARG A N 1
ATOM 1362 C CA . ARG A 1 175 ? -12.445 -5.035 3.622 1.00 86.88 175 ARG A CA 1
ATOM 1363 C C . ARG A 1 175 ? -12.565 -5.020 5.148 1.00 86.88 175 ARG A C 1
ATOM 1365 O O . ARG A 1 175 ? -13.668 -5.124 5.675 1.00 86.88 175 ARG A O 1
ATOM 1372 N N . GLY A 1 176 ? -11.444 -4.873 5.856 1.00 83.69 176 GLY A N 1
ATOM 1373 C CA . GLY A 1 176 ? -11.434 -4.753 7.316 1.00 83.69 176 GLY A CA 1
ATOM 1374 C C . GLY A 1 176 ? -12.184 -3.512 7.807 1.00 83.69 176 GLY A C 1
ATOM 1375 O O . GLY A 1 176 ? -12.989 -3.594 8.731 1.00 83.69 176 GLY A O 1
ATOM 1376 N N . LEU A 1 177 ? -11.979 -2.369 7.154 1.00 87.94 177 LEU A N 1
ATOM 1377 C CA . LEU A 1 177 ? -12.694 -1.132 7.465 1.00 87.94 177 LEU A CA 1
ATOM 1378 C C . LEU A 1 177 ? -14.178 -1.205 7.092 1.00 87.94 177 LEU A C 1
ATOM 1380 O O . LEU A 1 177 ? -15.005 -0.699 7.845 1.00 87.94 177 LEU A O 1
ATOM 1384 N N . ASP A 1 178 ? -14.532 -1.865 5.987 1.00 82.62 178 ASP A N 1
ATOM 1385 C CA . ASP A 1 178 ? -15.930 -2.117 5.626 1.00 82.62 178 ASP A CA 1
ATOM 1386 C C . ASP A 1 178 ? -16.640 -2.955 6.704 1.00 82.62 178 ASP A C 1
ATOM 1388 O O . ASP A 1 178 ? -17.776 -2.644 7.055 1.00 82.62 178 ASP A O 1
ATOM 1392 N N . LEU A 1 179 ? -15.959 -3.949 7.293 1.00 81.56 179 LEU A N 1
ATOM 1393 C CA . LEU A 1 179 ? -16.472 -4.721 8.433 1.00 81.56 179 LEU A CA 1
ATOM 1394 C C . LEU A 1 179 ? -16.676 -3.834 9.674 1.00 81.56 179 LEU A C 1
ATOM 1396 O O . LEU A 1 179 ? -17.738 -3.862 10.296 1.00 81.56 179 LEU A O 1
ATOM 1400 N N . LEU A 1 180 ? -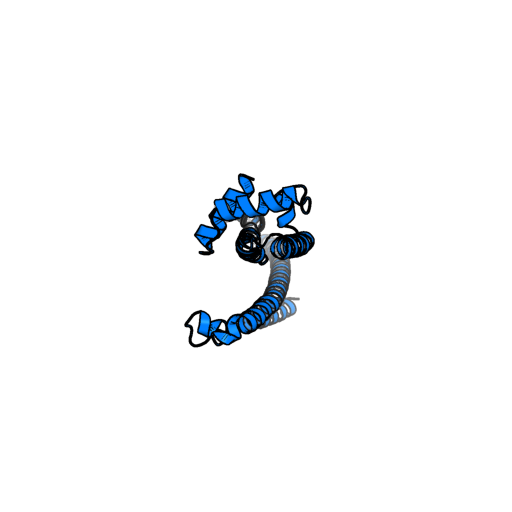15.667 -3.032 10.033 1.00 81.75 180 LEU A N 1
ATOM 1401 C CA . LEU A 1 180 ? -15.725 -2.145 11.202 1.00 81.75 180 LEU A CA 1
ATOM 1402 C C . LEU A 1 180 ? -16.809 -1.066 11.071 1.00 81.75 180 LEU A C 1
ATOM 1404 O O . LEU A 1 180 ? -17.386 -0.653 12.076 1.00 81.75 180 LEU A O 1
ATOM 1408 N N . LEU A 1 181 ? -17.096 -0.631 9.842 1.00 84.81 181 LEU A N 1
ATOM 1409 C CA . LEU A 1 181 ? -18.068 0.413 9.518 1.00 84.81 181 LEU A CA 1
ATOM 1410 C C . LEU A 1 181 ? -19.379 -0.151 8.961 1.00 84.81 181 LEU A C 1
ATOM 1412 O O . LEU A 1 181 ? -20.155 0.579 8.343 1.00 84.81 181 LEU A O 1
ATOM 1416 N N . MET A 1 182 ? -19.665 -1.437 9.191 1.00 85.88 182 MET A N 1
ATOM 1417 C CA . MET A 1 182 ? -20.883 -2.091 8.696 1.00 85.88 182 MET A CA 1
ATOM 1418 C C . MET A 1 182 ? -22.162 -1.333 9.076 1.00 85.88 182 MET A C 1
ATOM 1420 O O . MET A 1 182 ? -23.059 -1.197 8.251 1.00 85.88 182 MET A O 1
ATOM 1424 N N . GLN A 1 183 ? -22.233 -0.783 10.294 1.00 89.06 183 GLN A N 1
ATOM 1425 C CA . GLN A 1 183 ? -23.395 -0.012 10.764 1.00 89.06 183 GLN A CA 1
ATOM 1426 C C . GLN A 1 183 ? -23.564 1.332 10.038 1.00 89.06 183 GLN A C 1
ATOM 1428 O O . GLN A 1 183 ? -24.658 1.886 10.013 1.00 89.06 183 GLN A O 1
ATOM 1433 N N . GLN A 1 184 ? -22.492 1.856 9.439 1.00 89.50 184 GLN A N 1
ATOM 1434 C CA . GLN A 1 184 ? -22.502 3.067 8.616 1.00 89.50 184 GLN A CA 1
ATOM 1435 C C . GLN A 1 184 ? -22.621 2.755 7.114 1.00 89.50 184 GLN A C 1
ATOM 1437 O O . GLN A 1 184 ? -22.549 3.676 6.307 1.00 89.50 184 GLN A O 1
ATOM 1442 N N . GLY A 1 185 ? -22.807 1.486 6.728 1.00 86.25 185 GLY A N 1
ATOM 1443 C CA . GLY A 1 185 ? -22.866 1.061 5.324 1.00 86.25 185 GLY A CA 1
ATOM 1444 C C . GLY A 1 185 ? -21.498 0.796 4.683 1.00 86.25 185 GLY A C 1
ATOM 1445 O O . GLY A 1 185 ? -21.391 0.784 3.459 1.00 86.25 185 GLY A O 1
ATOM 1446 N N . GLY A 1 186 ? -20.452 0.591 5.488 1.00 85.69 186 GLY A N 1
ATOM 1447 C CA . GLY A 1 186 ? -19.074 0.390 5.035 1.00 85.69 186 GLY A CA 1
ATOM 1448 C C . GLY A 1 186 ? -18.283 1.695 4.911 1.00 85.69 186 GLY A C 1
ATOM 1449 O O . GLY A 1 186 ? -18.780 2.790 5.182 1.00 85.69 186 GLY A O 1
ATOM 1450 N N . LEU A 1 187 ? -17.019 1.596 4.499 1.00 84.75 187 LEU A N 1
ATOM 1451 C CA . LEU A 1 187 ? -16.084 2.720 4.506 1.00 84.75 187 LEU A CA 1
ATOM 1452 C C . LEU A 1 187 ? -16.437 3.808 3.468 1.00 84.75 187 LEU A C 1
ATOM 1454 O O . LEU A 1 187 ? -16.183 4.972 3.746 1.00 84.75 187 LEU A O 1
ATOM 1458 N N . CYS A 1 188 ? -17.063 3.503 2.317 1.00 84.12 188 CYS A N 1
ATOM 1459 C CA . CYS A 1 188 ? -17.446 4.557 1.347 1.00 84.12 188 CYS A CA 1
ATOM 1460 C C . CYS A 1 188 ? -18.585 5.409 1.915 1.00 84.12 188 CYS A C 1
ATOM 1462 O O . CYS A 1 188 ? -18.488 6.631 1.964 1.00 84.12 188 CYS A O 1
ATOM 1464 N N . ALA A 1 189 ? -19.634 4.749 2.415 1.00 85.06 189 ALA A N 1
ATOM 1465 C CA . ALA A 1 189 ? -20.792 5.418 2.989 1.00 85.06 189 ALA A CA 1
ATOM 1466 C C . ALA A 1 189 ? -20.419 6.217 4.249 1.00 85.06 189 ALA A C 1
ATOM 1468 O O . ALA A 1 189 ? -20.867 7.352 4.416 1.00 85.06 189 ALA A O 1
ATOM 1469 N N . ALA A 1 190 ? -19.520 5.686 5.088 1.00 83.00 190 ALA A N 1
ATOM 1470 C CA . ALA A 1 190 ? -18.981 6.406 6.242 1.00 83.00 190 ALA A CA 1
ATOM 1471 C C . ALA A 1 190 ? -18.220 7.688 5.852 1.00 83.00 190 ALA A C 1
ATOM 1473 O O . ALA A 1 190 ? -18.282 8.681 6.578 1.00 83.00 190 ALA A O 1
ATOM 1474 N N . LEU A 1 191 ? -17.542 7.683 4.700 1.00 84.44 191 LEU A N 1
ATOM 1475 C CA . LEU A 1 191 ? -16.866 8.853 4.128 1.00 84.44 191 LEU A CA 1
ATOM 1476 C C . LEU A 1 191 ? -17.810 9.788 3.352 1.00 84.44 191 LEU A C 1
ATOM 1478 O O . LEU A 1 191 ? -17.372 10.848 2.919 1.00 84.44 191 LEU A O 1
ATOM 1482 N N . ARG A 1 192 ? -19.103 9.446 3.233 1.00 88.75 192 ARG A N 1
ATOM 1483 C CA . ARG A 1 192 ? -20.106 10.151 2.408 1.00 88.75 192 ARG A CA 1
ATOM 1484 C C . ARG A 1 192 ? -19.780 10.153 0.911 1.00 88.75 192 ARG A C 1
ATOM 1486 O O . ARG A 1 192 ? -20.216 11.046 0.191 1.00 88.75 192 ARG A O 1
ATOM 1493 N N . GLU A 1 193 ? -19.052 9.139 0.462 1.00 78.50 193 GLU A N 1
ATOM 1494 C CA . GLU A 1 193 ? -18.781 8.873 -0.948 1.00 78.50 193 GLU A CA 1
ATOM 1495 C C . GLU A 1 193 ? -19.812 7.878 -1.496 1.00 78.50 193 GLU A C 1
ATOM 1497 O O . GLU A 1 193 ? -20.192 6.926 -0.809 1.00 78.50 193 GLU A O 1
ATOM 1502 N N . GLU A 1 194 ? -20.247 8.068 -2.744 1.00 69.31 194 GLU A N 1
ATOM 1503 C CA . GLU A 1 194 ? -21.229 7.183 -3.393 1.00 69.31 194 GLU A CA 1
ATOM 1504 C C . GLU A 1 194 ? -20.615 5.813 -3.742 1.00 69.31 194 GLU A C 1
ATOM 1506 O O . GLU A 1 194 ? -21.243 4.770 -3.559 1.00 69.31 194 GLU A O 1
ATOM 1511 N N . CYS A 1 195 ? -19.353 5.796 -4.186 1.00 74.56 195 CYS A N 1
ATOM 1512 C CA . CYS A 1 195 ? -18.577 4.588 -4.461 1.00 74.56 195 CYS A CA 1
ATOM 1513 C C . CYS A 1 195 ? -17.082 4.879 -4.315 1.00 74.56 195 CYS A C 1
ATOM 1515 O O . CYS A 1 195 ? -16.628 5.993 -4.564 1.00 74.56 195 CYS A O 1
ATOM 1517 N N . CYS A 1 196 ? -16.294 3.876 -3.940 1.00 76.00 196 CYS A N 1
ATOM 1518 C CA . CYS A 1 196 ? -14.856 4.023 -3.823 1.00 76.00 196 CYS A CA 1
ATOM 1519 C C . CYS A 1 196 ? -14.153 2.691 -4.113 1.00 76.00 196 CYS A C 1
ATOM 1521 O O . CYS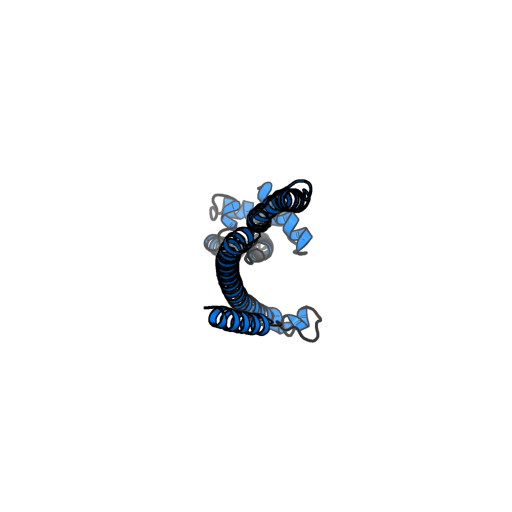 A 1 196 ? -14.365 1.680 -3.441 1.00 76.00 196 CYS A O 1
ATOM 1523 N N . PHE A 1 197 ? -13.345 2.702 -5.172 1.00 73.25 197 PHE A N 1
ATOM 1524 C CA . PHE A 1 197 ? -12.666 1.541 -5.736 1.00 73.25 197 PHE A CA 1
ATOM 1525 C C . PHE A 1 197 ? -11.180 1.842 -5.930 1.00 73.25 197 PHE A C 1
ATOM 1527 O O . PHE A 1 197 ? -10.782 2.986 -6.143 1.00 73.25 197 PHE A O 1
ATOM 1534 N N . TYR A 1 198 ? -10.356 0.800 -5.864 1.00 75.31 198 TYR A N 1
ATOM 1535 C CA . TYR A 1 198 ? -8.961 0.894 -6.271 1.00 75.31 198 TYR A CA 1
ATOM 1536 C C . TYR A 1 198 ? -8.878 0.798 -7.798 1.00 75.31 198 TYR A C 1
ATOM 1538 O O . TYR A 1 198 ? -9.390 -0.156 -8.385 1.00 75.31 198 TYR A O 1
ATOM 1546 N N . ALA A 1 199 ? -8.250 1.785 -8.433 1.00 76.12 199 ALA A N 1
ATOM 1547 C CA . ALA A 1 199 ? -7.972 1.765 -9.862 1.00 76.12 199 ALA A CA 1
ATOM 1548 C C . ALA A 1 199 ? -6.583 1.165 -10.104 1.00 76.12 199 ALA A C 1
ATOM 1550 O O . ALA A 1 199 ? -5.569 1.776 -9.767 1.00 76.12 199 ALA A O 1
ATOM 1551 N N . ASP A 1 200 ? -6.543 -0.031 -10.689 1.00 75.62 200 ASP A N 1
ATOM 1552 C CA . ASP A 1 200 ? -5.292 -0.689 -11.051 1.00 75.62 200 ASP A CA 1
ATOM 1553 C C . ASP A 1 200 ? -4.851 -0.289 -12.468 1.00 75.62 200 ASP A C 1
ATOM 1555 O O . ASP A 1 200 ? -5.548 -0.527 -13.458 1.00 75.62 200 ASP A O 1
ATOM 1559 N N . HIS A 1 201 ? -3.663 0.306 -12.564 1.00 78.56 201 HIS A N 1
ATOM 1560 C CA . HIS A 1 201 ? -3.029 0.686 -13.828 1.00 78.56 201 HIS A CA 1
ATOM 1561 C C . HIS A 1 201 ? -1.772 -0.141 -14.148 1.00 78.56 201 HIS A C 1
ATOM 1563 O O . HIS A 1 201 ? -1.122 0.100 -15.171 1.00 78.56 201 HIS A O 1
ATOM 1569 N N . THR A 1 202 ? -1.440 -1.150 -13.336 1.00 81.12 202 THR A N 1
ATOM 1570 C CA . THR A 1 202 ? -0.264 -2.020 -13.539 1.00 81.12 202 THR A CA 1
ATOM 1571 C C . THR A 1 202 ? -0.314 -2.770 -14.873 1.00 81.12 202 THR A C 1
ATOM 1573 O O . THR A 1 202 ? 0.721 -2.998 -15.500 1.00 81.12 202 THR A O 1
ATOM 1576 N N . GLY A 1 203 ? -1.513 -3.060 -15.394 1.00 80.19 203 GLY A N 1
ATOM 1577 C CA . GLY A 1 203 ? -1.692 -3.686 -16.708 1.00 80.19 203 GLY A CA 1
ATOM 1578 C C . GLY A 1 203 ? -1.046 -2.907 -17.864 1.00 80.19 203 GLY A C 1
ATOM 1579 O O . GLY A 1 203 ? -0.468 -3.514 -18.769 1.00 80.19 203 GLY A O 1
ATOM 1580 N N . VAL A 1 204 ? -1.062 -1.570 -17.814 1.00 84.69 204 VAL A N 1
ATOM 1581 C CA . VAL A 1 204 ? -0.407 -0.714 -18.823 1.00 84.69 204 VAL A CA 1
ATOM 1582 C C . VAL A 1 204 ? 1.114 -0.827 -18.730 1.00 84.69 204 VAL A C 1
ATOM 1584 O O . VAL A 1 204 ? 1.799 -0.908 -19.756 1.00 84.69 204 VAL A O 1
ATOM 1587 N N . VAL A 1 205 ? 1.646 -0.879 -17.507 1.00 81.94 205 VAL A N 1
ATOM 1588 C CA . VAL A 1 205 ? 3.081 -1.061 -17.250 1.00 81.94 205 VAL A CA 1
ATOM 1589 C C . VAL A 1 205 ? 3.532 -2.422 -17.775 1.00 81.94 205 VAL A C 1
ATOM 1591 O O . VAL A 1 205 ? 4.496 -2.493 -18.539 1.00 81.94 205 VAL A O 1
ATOM 1594 N N . ARG A 1 206 ? 2.781 -3.488 -17.477 1.00 87.56 206 ARG A N 1
ATOM 1595 C CA . ARG A 1 206 ? 3.073 -4.853 -17.939 1.00 87.56 206 ARG A CA 1
ATOM 1596 C C . ARG A 1 206 ? 3.089 -4.956 -19.464 1.00 87.56 206 ARG A C 1
ATOM 1598 O O . ARG A 1 206 ? 4.023 -5.525 -20.030 1.00 87.56 206 ARG A O 1
ATOM 1605 N N . ALA A 1 207 ? 2.107 -4.353 -20.137 1.00 88.44 207 ALA A N 1
ATOM 1606 C CA . ALA A 1 207 ? 2.060 -4.295 -21.599 1.00 88.44 207 ALA A CA 1
ATOM 1607 C C . ALA A 1 207 ? 3.250 -3.514 -22.187 1.00 88.44 207 ALA A C 1
ATOM 1609 O O . ALA A 1 207 ? 3.866 -3.939 -23.168 1.00 88.44 207 ALA A O 1
ATOM 1610 N N . SER A 1 208 ? 3.613 -2.393 -21.560 1.00 88.25 208 SER A N 1
ATOM 1611 C CA . SER A 1 208 ? 4.741 -1.560 -21.990 1.00 88.25 208 SER A CA 1
ATOM 1612 C C . SER A 1 208 ? 6.082 -2.282 -21.839 1.00 88.25 208 SER A C 1
ATOM 1614 O O . SER A 1 208 ? 6.898 -2.258 -22.764 1.00 88.25 208 SER A O 1
ATOM 1616 N N . MET A 1 209 ? 6.296 -2.973 -20.715 1.00 92.31 209 MET A N 1
ATOM 1617 C CA . MET A 1 209 ? 7.506 -3.766 -20.479 1.00 92.31 209 MET A CA 1
ATOM 1618 C C . MET A 1 209 ? 7.580 -4.977 -21.412 1.00 92.31 209 MET A C 1
ATOM 1620 O O . MET A 1 209 ? 8.644 -5.253 -21.960 1.00 92.31 209 MET A O 1
ATOM 1624 N N . ALA A 1 210 ? 6.458 -5.647 -21.699 1.00 93.69 210 ALA A N 1
ATOM 1625 C CA . ALA A 1 210 ? 6.421 -6.728 -22.687 1.00 93.69 210 ALA A CA 1
ATOM 1626 C C . ALA A 1 210 ? 6.869 -6.253 -24.082 1.00 93.69 210 ALA A C 1
ATOM 1628 O O . ALA A 1 210 ? 7.729 -6.879 -24.703 1.00 93.69 210 ALA A O 1
ATOM 1629 N N . LYS A 1 211 ? 6.370 -5.097 -24.537 1.00 94.12 211 LYS A N 1
ATOM 1630 C CA . LYS A 1 211 ? 6.789 -4.492 -25.812 1.00 94.12 211 LYS A CA 1
ATOM 1631 C C . LYS A 1 211 ? 8.257 -4.053 -25.803 1.00 94.12 211 LYS A C 1
ATOM 1633 O O . LYS A 1 211 ? 8.926 -4.095 -26.835 1.00 94.12 211 LYS A O 1
ATOM 1638 N N . LEU A 1 212 ? 8.778 -3.601 -24.661 1.00 92.75 212 LEU A N 1
ATOM 1639 C CA . LEU A 1 212 ? 10.202 -3.296 -24.518 1.00 92.75 212 LEU A CA 1
ATOM 1640 C C . LEU A 1 212 ? 11.057 -4.565 -24.659 1.00 92.75 212 LEU A C 1
ATOM 1642 O O . LEU A 1 212 ? 12.012 -4.543 -25.432 1.00 92.75 212 LEU A O 1
ATOM 1646 N N . ARG A 1 213 ? 10.677 -5.671 -24.004 1.00 93.94 213 ARG A N 1
ATOM 1647 C CA . ARG A 1 213 ? 11.369 -6.968 -24.124 1.00 93.94 213 ARG A CA 1
ATOM 1648 C C . ARG A 1 213 ? 11.396 -7.475 -25.563 1.00 93.94 213 ARG A C 1
ATOM 1650 O O . ARG A 1 213 ? 12.445 -7.909 -26.024 1.00 93.94 213 ARG A O 1
ATOM 1657 N N . GLU A 1 214 ? 10.281 -7.367 -26.285 1.00 95.19 214 GLU A N 1
ATOM 1658 C CA . GLU A 1 214 ? 10.211 -7.741 -27.703 1.00 95.19 214 GLU A CA 1
ATOM 1659 C C . GLU A 1 214 ? 11.190 -6.918 -28.555 1.00 95.19 214 GLU A C 1
ATOM 1661 O O . GLU A 1 214 ? 11.978 -7.477 -29.317 1.00 95.19 214 GLU A O 1
ATOM 1666 N N . ARG A 1 215 ? 11.208 -5.589 -28.377 1.00 91.94 215 ARG A N 1
ATOM 1667 C CA . ARG A 1 215 ? 12.128 -4.707 -29.114 1.00 91.94 215 ARG A CA 1
ATOM 1668 C C . ARG A 1 215 ? 13.595 -4.957 -28.775 1.00 91.94 215 ARG A C 1
ATOM 1670 O O . ARG A 1 215 ? 14.432 -4.840 -29.660 1.00 91.94 215 ARG A O 1
ATOM 1677 N N . LEU A 1 216 ? 13.912 -5.281 -27.522 1.00 90.75 216 LEU A N 1
ATOM 1678 C CA . LEU A 1 216 ? 15.277 -5.627 -27.114 1.00 90.75 216 LEU A CA 1
ATOM 1679 C C . LEU A 1 216 ? 15.701 -6.993 -27.668 1.00 90.75 216 LEU A C 1
ATOM 1681 O O . LEU A 1 216 ? 16.849 -7.154 -28.066 1.00 90.75 216 LEU A O 1
ATOM 1685 N N . ALA A 1 217 ? 14.784 -7.960 -27.755 1.00 90.19 217 ALA A N 1
ATOM 1686 C CA . ALA A 1 217 ? 15.062 -9.260 -28.363 1.00 90.19 217 ALA A CA 1
ATOM 1687 C C . ALA A 1 217 ? 15.354 -9.152 -29.869 1.00 90.19 217 ALA A C 1
ATOM 1689 O O . ALA A 1 217 ? 16.213 -9.868 -30.362 1.00 90.19 217 ALA A O 1
ATOM 1690 N N . GLN A 1 218 ? 14.692 -8.232 -30.579 1.00 90.12 218 GLN A N 1
ATOM 1691 C CA . GLN A 1 218 ? 14.932 -7.965 -32.006 1.00 90.12 218 GLN A CA 1
ATOM 1692 C C . GLN A 1 218 ? 16.273 -7.269 -32.301 1.00 90.12 218 GLN A C 1
ATOM 1694 O O . GLN A 1 218 ? 16.672 -7.198 -33.460 1.00 90.12 218 GLN A O 1
ATOM 1699 N N . ARG A 1 219 ? 16.937 -6.701 -31.283 1.00 81.44 219 ARG A N 1
ATOM 1700 C CA . ARG A 1 219 ? 18.238 -6.019 -31.420 1.00 81.44 219 ARG A CA 1
ATOM 1701 C C . ARG A 1 219 ? 19.440 -6.943 -31.224 1.00 81.44 219 ARG A C 1
ATOM 1703 O O . ARG A 1 219 ? 20.554 -6.528 -31.530 1.00 81.44 219 ARG A O 1
ATOM 1710 N N . LYS A 1 220 ? 19.213 -8.148 -30.696 1.00 65.69 220 LYS A N 1
ATOM 1711 C CA . LYS A 1 220 ? 20.221 -9.204 -30.555 1.00 65.69 220 LYS A CA 1
ATOM 1712 C C . LYS A 1 220 ? 20.305 -10.037 -31.825 1.00 65.69 220 LYS A C 1
ATOM 1714 O O . LYS A 1 220 ? 21.434 -10.469 -32.136 1.00 65.69 220 LYS A O 1
#

Secondary structure (DSSP, 8-state):
-HHHHHHHHHHHHHH-----HHHHHHHHHHHHHTTS-SSGGGGGSHHHHHHHHHHHHHHHHHH--THHHHHHHHHHHHHHTT-S----HHHHHHHHHHHHHHHHTHHHHHHHHHHHHS---S----TTHHHHHHHHHHHHHHHHHHHHHHHHHHHHHHHHHHHHHHHHHHHHHHHHHHHHTGGGTSHHHHTT-S-------HHHHHHHHHHHHHHHHTT-

Radius of gyration: 30.36 Å; chains: 1; bounding box: 69×34×86 Å

Sequence (220 aa):
MEALMKVVSQIHKQWGIDCKAKDFTLAVTRLLQLKVIDRPVDILHPDIRDQCTKALAEETMSSGLGKHLKSWGKIVQVLIVPGVLYHQEEEIYRFLEETIQLHKREVITGITIVMLLGLGAAGTATGVSALVTQHQGLSQMQMTIDEDLLRIEKSISSLEESISLLSEVVLQNRRGLDLLLMQQGGLCAALREECCFYADHTGVVRASMAKLRERLAQRK

Foldseek 3Di:
DVVVLVLLVVLCVVPVQPQDSVLLCVLLVVCCVVVLDVDSCCCLDPVSLVSSLVSLVVVCVVVVDCSNNVSSVSVVVSSVVCPPDDPPVVVVCVVVVVVVVVVVVCVVVVVVVCVVVVPPDDDDDDPDVVVVVVVVVVVVVVVVVLVVLVVVLVVLVVVLVVVVVVVVVVVVVQVVQQVVCVVQNGDCSVVVHPDDDDDDPSVVSVVVSVVSVVVSVVVD

InterPro domains:
  IPR010999 Retroviral matrix protein [SSF47836] (6-79)
  IPR012344 Matrix protein, lentiviral and alpha-retroviral, N-terminal [G3DSA:1.10.150.90] (1-81)
  IPR018154 TLV/ENV coat polyprotein [PF00429] (74-220)
  IPR018154 TLV/ENV coat polyprotein [PTHR10424] (78-220)